Protein AF-A0A2G5BB42-F1 (afdb_monomer_lite)

Structure (mmCIF, N/CA/C/O backbone):
data_AF-A0A2G5BB42-F1
#
_entry.id   AF-A0A2G5BB42-F1
#
loop_
_atom_site.group_PDB
_atom_site.id
_atom_site.type_symbol
_atom_site.label_atom_id
_atom_site.label_alt_id
_atom_site.label_comp_id
_atom_site.label_asym_id
_atom_site.label_entity_id
_atom_site.label_seq_id
_atom_site.pdbx_PDB_ins_code
_atom_site.Cartn_x
_atom_site.Cartn_y
_atom_site.Cartn_z
_atom_site.occupancy
_atom_site.B_iso_or_equiv
_atom_site.auth_seq_id
_atom_site.auth_comp_id
_atom_site.auth_asym_id
_atom_site.auth_atom_id
_atom_site.pdbx_PDB_model_num
ATOM 1 N N . MET A 1 1 ? 20.966 15.373 -21.014 1.00 67.00 1 MET A N 1
ATOM 2 C CA . MET A 1 1 ? 22.395 15.008 -21.147 1.00 67.00 1 MET A CA 1
ATOM 3 C C . MET A 1 1 ? 22.815 15.327 -22.574 1.00 67.00 1 MET A C 1
ATOM 5 O O . MET A 1 1 ? 22.043 15.028 -23.471 1.00 67.00 1 MET A O 1
ATOM 9 N N . ASP A 1 2 ? 23.948 15.992 -22.792 1.00 88.94 2 ASP A N 1
ATOM 10 C CA . ASP A 1 2 ? 24.386 16.380 -24.143 1.00 88.94 2 ASP A CA 1
ATOM 11 C C . ASP A 1 2 ? 24.962 15.158 -24.894 1.00 88.94 2 ASP A C 1
ATOM 13 O O . ASP A 1 2 ? 25.999 14.634 -24.462 1.00 88.94 2 ASP A O 1
ATOM 17 N N . PRO A 1 3 ? 24.333 14.703 -26.000 1.00 91.38 3 PRO A N 1
ATOM 18 C CA . PRO A 1 3 ? 24.770 13.517 -26.738 1.00 91.38 3 PRO A CA 1
ATOM 19 C C . PRO A 1 3 ? 26.175 13.644 -27.335 1.00 91.38 3 PRO A C 1
ATOM 21 O O . PRO A 1 3 ? 26.823 12.644 -27.635 1.00 91.38 3 PRO A O 1
ATOM 24 N N . THR A 1 4 ? 26.679 14.866 -27.507 1.00 91.19 4 THR A N 1
ATOM 25 C CA . THR A 1 4 ? 27.996 15.117 -28.107 1.00 91.19 4 THR A CA 1
ATOM 26 C C . THR A 1 4 ? 29.150 14.910 -27.123 1.00 91.19 4 THR A C 1
ATOM 28 O O . THR A 1 4 ? 30.317 14.850 -27.519 1.00 91.19 4 THR A O 1
ATOM 31 N N . LYS A 1 5 ? 28.866 14.786 -25.819 1.00 95.50 5 LYS A N 1
ATOM 32 C CA . LYS A 1 5 ? 29.902 14.661 -24.787 1.00 95.50 5 LYS A CA 1
ATOM 33 C C . LYS A 1 5 ? 30.450 13.238 -24.702 1.00 95.50 5 LYS A C 1
ATOM 35 O O . LYS A 1 5 ? 29.709 12.258 -24.733 1.00 95.50 5 LYS A O 1
ATOM 40 N N . LYS A 1 6 ? 31.763 13.129 -24.456 1.00 94.25 6 LYS A N 1
ATOM 41 C CA . LYS A 1 6 ? 32.478 11.845 -24.289 1.00 94.25 6 LYS A CA 1
ATOM 42 C C . LYS A 1 6 ? 31.845 10.921 -23.244 1.00 94.25 6 LYS A C 1
ATOM 44 O O . LYS A 1 6 ? 31.869 9.711 -23.421 1.00 94.25 6 LYS A O 1
ATOM 49 N N . TYR A 1 7 ? 31.294 11.477 -22.164 1.00 93.00 7 TYR A N 1
ATOM 50 C CA . TYR A 1 7 ? 30.630 10.689 -21.123 1.00 93.00 7 TYR A CA 1
ATOM 51 C C . TYR A 1 7 ? 29.376 9.971 -21.646 1.00 93.00 7 TYR A C 1
ATOM 53 O O . TYR A 1 7 ? 29.243 8.772 -21.430 1.00 93.00 7 TYR A O 1
ATOM 61 N N . PHE A 1 8 ? 28.518 10.665 -22.405 1.00 95.31 8 PHE A N 1
ATOM 62 C CA . PHE A 1 8 ? 27.349 10.050 -23.043 1.00 95.31 8 PHE A CA 1
ATOM 63 C C . PHE A 1 8 ? 27.771 8.949 -24.020 1.00 95.31 8 PHE A C 1
ATOM 65 O O . PHE A 1 8 ? 27.274 7.830 -23.946 1.00 95.31 8 PHE A O 1
ATOM 72 N N . GLN A 1 9 ? 28.753 9.243 -24.880 1.00 92.94 9 GLN A N 1
ATOM 73 C CA . GLN A 1 9 ? 29.279 8.274 -25.847 1.00 92.94 9 GLN A CA 1
ATOM 74 C C . GLN A 1 9 ? 29.847 7.024 -25.162 1.00 92.94 9 GLN A C 1
ATOM 76 O O . GLN A 1 9 ? 29.650 5.910 -25.640 1.00 92.94 9 GLN A O 1
ATOM 81 N N . ARG A 1 10 ? 30.495 7.193 -24.001 1.00 92.50 10 ARG A N 1
ATOM 82 C CA . ARG A 1 10 ? 30.983 6.076 -23.188 1.00 92.50 10 ARG A CA 1
ATOM 83 C C . ARG A 1 10 ? 29.843 5.223 -22.632 1.00 92.50 10 ARG A C 1
ATOM 85 O O . ARG A 1 10 ? 29.982 4.010 -22.657 1.00 92.50 10 ARG A O 1
ATOM 92 N N . ILE A 1 11 ? 28.759 5.818 -22.127 1.00 93.12 11 ILE A N 1
ATOM 93 C CA . ILE A 1 11 ? 27.593 5.055 -21.642 1.00 93.12 11 ILE A CA 1
ATOM 94 C C . ILE A 1 11 ? 26.943 4.292 -22.794 1.00 93.12 11 ILE A C 1
ATOM 96 O O . ILE A 1 11 ? 26.717 3.094 -22.669 1.00 93.12 11 ILE A O 1
ATOM 100 N N . LYS A 1 12 ? 26.705 4.964 -23.926 1.00 92.12 12 LYS A N 1
ATOM 101 C CA . LYS A 1 12 ? 26.097 4.348 -25.108 1.00 92.12 12 LYS A CA 1
ATOM 102 C C . LYS A 1 12 ? 26.890 3.124 -25.581 1.00 92.12 12 LYS A C 1
ATOM 104 O O . LYS A 1 12 ? 26.316 2.054 -25.689 1.00 92.12 12 LYS A O 1
ATOM 109 N N . SER A 1 13 ? 28.210 3.254 -25.755 1.00 92.12 13 SER A N 1
ATOM 110 C CA . SER A 1 13 ? 29.071 2.121 -26.146 1.00 92.12 13 SER A CA 1
ATOM 111 C C . SER A 1 13 ? 29.025 0.967 -25.137 1.00 92.12 13 SER A C 1
ATOM 113 O O . SER A 1 13 ? 29.154 -0.182 -25.529 1.00 92.12 13 SER A O 1
ATOM 115 N N . ARG A 1 14 ? 28.775 1.210 -23.841 1.00 93.19 14 ARG A N 1
ATOM 116 C CA . ARG A 1 14 ? 28.578 0.099 -22.894 1.00 93.19 14 ARG A CA 1
ATOM 117 C C . ARG A 1 14 ? 27.273 -0.655 -23.120 1.00 93.19 14 ARG A C 1
ATOM 119 O O . ARG A 1 14 ? 27.303 -1.871 -23.009 1.00 93.19 14 ARG A O 1
ATOM 126 N N . PHE A 1 15 ? 26.180 0.029 -23.440 1.00 91.62 15 PHE A N 1
ATOM 127 C CA . PHE A 1 15 ? 24.928 -0.642 -23.808 1.00 91.62 15 PHE A CA 1
ATOM 128 C C . PHE A 1 15 ? 25.008 -1.334 -25.173 1.00 91.62 15 PHE A C 1
ATOM 130 O O . PHE A 1 15 ? 24.376 -2.362 -25.355 1.00 91.62 15 PHE A O 1
ATOM 137 N N . ASP A 1 16 ? 25.808 -0.811 -26.105 1.00 90.81 16 ASP A N 1
ATOM 138 C CA . ASP A 1 16 ? 25.966 -1.425 -27.429 1.00 90.81 16 ASP A CA 1
ATOM 139 C C . ASP A 1 16 ? 26.920 -2.639 -27.417 1.00 90.81 16 ASP A C 1
ATOM 141 O O . ASP A 1 16 ? 26.680 -3.606 -28.133 1.00 90.81 16 ASP A O 1
ATOM 145 N N . ASP A 1 17 ? 28.011 -2.578 -26.639 1.00 92.62 17 ASP A N 1
ATOM 146 C CA . ASP A 1 17 ? 29.140 -3.518 -26.763 1.00 92.62 17 ASP A CA 1
ATOM 147 C C . ASP A 1 17 ? 29.327 -4.456 -25.553 1.00 92.62 17 ASP A C 1
ATOM 149 O O . ASP A 1 17 ? 30.158 -5.363 -25.610 1.00 92.62 17 ASP A O 1
ATOM 153 N N . VAL A 1 18 ? 28.678 -4.183 -24.412 1.00 91.31 18 VAL A N 1
ATOM 154 C CA . VAL A 1 18 ? 28.927 -4.908 -23.144 1.00 91.31 18 VAL A CA 1
ATOM 155 C C . VAL A 1 18 ? 27.651 -5.382 -22.458 1.00 91.31 18 VAL A C 1
ATOM 15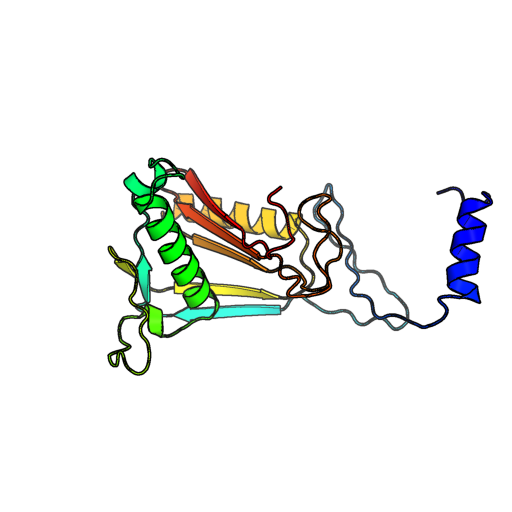7 O O . VAL A 1 18 ? 27.638 -6.476 -21.909 1.00 91.31 18 VAL A O 1
ATOM 160 N N . LEU A 1 19 ? 26.619 -4.542 -22.419 1.00 88.31 19 LEU A N 1
ATOM 161 C CA . LEU A 1 19 ? 25.306 -4.843 -21.847 1.00 88.31 19 LEU A CA 1
ATOM 162 C C . LEU A 1 19 ? 24.300 -5.025 -22.989 1.00 88.31 19 LEU A C 1
ATOM 164 O O . LEU A 1 19 ? 23.305 -4.309 -23.060 1.00 88.31 19 LEU A O 1
ATOM 168 N N . ASP A 1 20 ? 24.629 -5.918 -23.919 1.00 88.00 20 ASP A N 1
ATOM 169 C CA . ASP A 1 20 ? 23.892 -6.161 -25.162 1.00 88.00 20 ASP A CA 1
ATOM 170 C C . ASP A 1 20 ? 22.771 -7.205 -25.011 1.00 88.00 20 ASP A C 1
ATOM 172 O O . ASP A 1 20 ? 21.983 -7.420 -25.936 1.00 88.00 20 ASP A O 1
ATOM 176 N N . GLU A 1 21 ? 22.656 -7.828 -23.836 1.00 92.06 21 GLU A N 1
ATOM 177 C CA . GLU A 1 21 ? 21.547 -8.721 -23.512 1.00 92.06 21 GLU A CA 1
ATOM 178 C C . GLU A 1 21 ? 20.246 -7.933 -23.258 1.00 92.06 21 GLU A C 1
ATOM 180 O O . GLU A 1 21 ? 20.245 -6.947 -22.511 1.00 92.06 21 GLU A O 1
ATOM 185 N N . PRO A 1 22 ? 19.113 -8.348 -23.859 1.00 87.31 22 PRO A N 1
ATOM 186 C CA . PRO A 1 22 ? 17.834 -7.689 -23.641 1.00 87.31 22 PRO A CA 1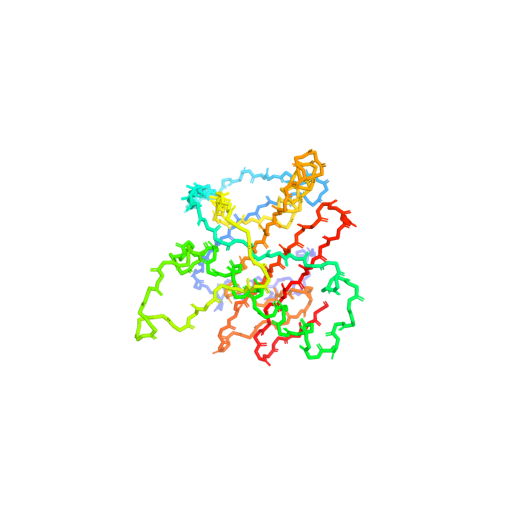
ATOM 187 C C . PRO A 1 22 ? 17.334 -7.929 -22.214 1.00 87.31 22 PRO A C 1
ATOM 189 O O . PRO A 1 22 ? 17.415 -9.037 -21.687 1.00 87.31 22 PRO A O 1
ATOM 192 N N . VAL A 1 23 ? 16.749 -6.888 -21.625 1.00 87.50 23 VAL A N 1
ATOM 193 C CA . VAL A 1 23 ? 16.113 -6.929 -20.305 1.00 87.50 23 VAL A CA 1
ATOM 194 C C . VAL A 1 23 ? 14.644 -6.549 -20.461 1.00 87.50 23 VAL A C 1
ATOM 196 O O . VAL A 1 23 ? 14.305 -5.676 -21.265 1.00 87.50 23 VAL A O 1
ATOM 199 N N . GLU A 1 24 ? 13.769 -7.222 -19.720 1.00 88.94 24 GLU A N 1
ATOM 200 C CA . GLU A 1 24 ? 12.346 -6.889 -19.672 1.00 88.94 24 GLU A CA 1
ATOM 201 C C . GLU A 1 24 ? 12.120 -5.677 -18.762 1.00 88.94 24 GLU A C 1
ATOM 203 O O . GLU A 1 24 ? 12.708 -5.571 -17.688 1.00 88.94 24 GLU A O 1
ATOM 208 N N . PHE A 1 25 ? 11.272 -4.749 -19.205 1.00 87.88 25 PHE A N 1
ATOM 209 C CA . PHE A 1 25 ? 10.942 -3.543 -18.453 1.00 87.88 25 PHE A CA 1
ATOM 210 C C . PHE A 1 25 ? 9.436 -3.348 -18.394 1.00 87.88 25 PHE A C 1
ATOM 212 O O . PHE A 1 25 ? 8.767 -3.336 -19.430 1.00 87.88 25 PHE A O 1
ATOM 219 N N . ASP A 1 26 ? 8.946 -3.056 -17.194 1.00 88.75 26 ASP A N 1
ATOM 220 C CA . ASP A 1 26 ? 7.671 -2.379 -17.016 1.00 88.75 26 ASP A CA 1
ATOM 221 C C . ASP A 1 26 ? 7.882 -0.876 -17.185 1.00 88.75 26 ASP A C 1
ATOM 223 O O . ASP A 1 26 ? 8.743 -0.267 -16.545 1.00 88.75 26 ASP A O 1
ATOM 227 N N . ILE A 1 27 ? 7.108 -0.260 -18.079 1.00 89.31 27 ILE A N 1
ATOM 228 C CA . ILE A 1 27 ? 7.261 1.156 -18.412 1.00 89.31 27 ILE A CA 1
ATOM 229 C C . ILE A 1 27 ? 5.922 1.858 -18.233 1.00 89.31 27 ILE A C 1
ATOM 231 O O . ILE A 1 27 ? 4.922 1.510 -18.857 1.00 89.31 27 ILE A O 1
ATOM 235 N N . GLY A 1 28 ? 5.934 2.896 -17.406 1.00 88.75 28 GLY A N 1
ATOM 236 C CA . GLY A 1 28 ? 4.836 3.837 -17.245 1.00 88.75 28 GLY A CA 1
ATOM 237 C C . GLY A 1 28 ? 5.332 5.257 -17.469 1.00 88.75 28 GLY A C 1
ATOM 238 O O . GLY A 1 28 ? 6.488 5.579 -17.194 1.00 88.75 28 GLY A O 1
ATOM 239 N N . TYR A 1 29 ? 4.449 6.117 -17.960 1.00 87.38 29 TYR A N 1
ATOM 240 C CA . TYR A 1 29 ? 4.677 7.554 -17.977 1.00 87.38 29 TYR A CA 1
ATOM 241 C C . TYR A 1 29 ? 3.582 8.234 -17.178 1.00 87.38 29 TYR A C 1
ATOM 243 O O . TYR A 1 29 ? 2.400 7.959 -17.389 1.00 87.38 29 TYR A O 1
ATOM 251 N N . TYR A 1 30 ? 4.003 9.159 -16.325 1.00 85.62 30 TYR A N 1
ATOM 252 C CA . TYR A 1 30 ? 3.129 10.000 -15.534 1.00 85.62 30 TYR A CA 1
ATOM 253 C C . TYR A 1 30 ? 3.669 11.422 -15.568 1.00 85.62 30 TYR A C 1
ATOM 255 O O . TYR A 1 30 ? 4.835 11.673 -15.249 1.00 85.62 30 TYR A O 1
ATOM 263 N N . ASP A 1 31 ? 2.830 12.361 -15.983 1.00 84.31 31 ASP A N 1
ATOM 264 C CA . ASP A 1 31 ? 3.158 13.771 -15.891 1.00 84.31 31 ASP A CA 1
ATOM 265 C C . ASP A 1 31 ? 3.028 14.217 -14.430 1.00 84.31 31 ASP A C 1
ATOM 267 O O . ASP A 1 31 ? 1.941 14.221 -13.856 1.00 84.31 31 ASP A O 1
ATOM 271 N N . LYS A 1 32 ? 4.148 14.619 -13.829 1.00 77.25 32 LYS A N 1
ATOM 272 C CA . LYS A 1 32 ? 4.222 15.025 -12.417 1.00 77.25 32 LYS A CA 1
ATOM 273 C C . LYS A 1 32 ? 3.274 16.178 -12.048 1.00 77.25 32 LYS A C 1
ATOM 275 O O . LYS A 1 32 ? 2.896 16.307 -10.890 1.00 77.25 32 LYS A O 1
ATOM 280 N N . ASN A 1 33 ? 2.945 17.061 -12.991 1.00 77.62 33 ASN A N 1
ATOM 281 C CA . ASN A 1 33 ? 2.165 18.265 -12.695 1.00 77.62 33 ASN A CA 1
ATOM 282 C C . ASN A 1 33 ? 0.659 18.023 -12.820 1.00 77.62 33 ASN A C 1
ATOM 284 O O . ASN A 1 33 ? -0.126 18.665 -12.131 1.00 77.62 33 ASN A O 1
ATOM 288 N N . THR A 1 34 ? 0.262 17.139 -13.731 1.00 77.62 34 THR A N 1
ATOM 289 C CA . THR A 1 34 ? -1.140 16.873 -14.078 1.00 77.62 34 THR A CA 1
ATOM 290 C C . THR A 1 34 ? -1.624 15.506 -13.607 1.00 77.62 34 THR A C 1
ATOM 292 O O . THR A 1 34 ? -2.818 15.238 -13.689 1.00 77.62 34 THR A O 1
ATOM 295 N N . GLY A 1 35 ? -0.721 14.619 -13.178 1.00 71.75 35 GLY A N 1
ATOM 296 C CA . GLY A 1 35 ? -1.016 13.222 -12.847 1.00 71.75 35 GLY A CA 1
ATOM 297 C C . GLY A 1 35 ? -1.423 12.370 -14.055 1.00 71.75 35 GLY A C 1
ATOM 298 O O . GLY A 1 35 ? -1.758 11.199 -13.897 1.00 71.75 35 GLY A O 1
ATOM 299 N N . SER A 1 36 ? -1.413 12.937 -15.266 1.00 79.38 36 SER A N 1
ATOM 300 C CA . SER A 1 36 ? -1.900 12.261 -16.468 1.00 79.38 36 SER A CA 1
ATOM 301 C C . SER A 1 36 ? -0.901 11.225 -16.966 1.00 79.38 36 SER A C 1
ATOM 303 O O . SER A 1 36 ? 0.305 11.479 -17.012 1.00 79.38 36 SER A O 1
ATOM 305 N N . SER A 1 37 ? -1.409 10.073 -17.396 1.00 81.94 37 SER A N 1
ATOM 306 C CA . SER A 1 37 ? -0.613 9.070 -18.095 1.00 81.94 37 SER A CA 1
ATOM 307 C C . SER A 1 37 ? -0.659 9.277 -19.608 1.00 81.94 37 SER A C 1
ATOM 309 O O . SER A 1 37 ? -1.600 9.851 -20.161 1.00 81.94 37 SER A O 1
ATOM 311 N N . LEU A 1 38 ? 0.385 8.812 -20.291 1.00 82.88 38 LEU A N 1
ATOM 312 C CA . LEU A 1 38 ? 0.470 8.809 -21.748 1.00 82.88 38 LEU A CA 1
ATOM 313 C C . LEU A 1 38 ? 0.530 7.360 -22.212 1.00 82.88 38 LEU A C 1
ATOM 315 O O . LEU A 1 38 ? 1.376 6.597 -21.750 1.00 82.88 38 LEU A O 1
ATOM 319 N N . VAL A 1 39 ? -0.323 7.000 -23.166 1.00 80.19 39 VAL A N 1
ATOM 320 C CA . VAL A 1 39 ? -0.156 5.753 -23.911 1.00 80.19 39 VAL A CA 1
ATOM 321 C C . VAL A 1 39 ? 0.818 6.030 -25.048 1.00 80.19 39 VAL A C 1
ATOM 323 O O . VAL A 1 39 ? 0.543 6.857 -25.918 1.00 80.19 39 VAL A O 1
ATOM 326 N N . PHE A 1 40 ? 1.960 5.357 -25.032 1.00 82.38 40 PHE A N 1
ATOM 327 C CA . PHE A 1 40 ? 2.951 5.410 -26.100 1.00 82.38 40 PHE A CA 1
ATOM 328 C C . PHE A 1 40 ? 3.168 4.005 -26.659 1.00 82.38 40 PHE A C 1
ATOM 330 O O . PHE A 1 40 ? 3.169 3.021 -25.922 1.00 82.38 40 PHE A O 1
ATOM 337 N N . ASP A 1 41 ? 3.309 3.927 -27.980 1.00 83.62 41 ASP A N 1
ATOM 338 C CA . ASP A 1 41 ? 3.522 2.671 -28.689 1.00 83.62 41 ASP A CA 1
ATOM 339 C C . ASP A 1 41 ? 5.023 2.387 -28.774 1.00 83.62 41 ASP A C 1
ATOM 341 O O . ASP A 1 41 ? 5.778 3.134 -29.404 1.00 83.62 41 ASP A O 1
ATOM 345 N N . ILE A 1 42 ? 5.459 1.327 -28.098 1.00 87.06 42 ILE A N 1
ATOM 346 C CA . ILE A 1 42 ? 6.808 0.783 -28.237 1.00 87.06 42 ILE A CA 1
ATOM 347 C C . ILE A 1 42 ? 6.682 -0.499 -29.057 1.00 87.06 42 ILE A C 1
ATOM 349 O O . ILE A 1 42 ? 6.001 -1.428 -28.617 1.00 87.06 42 ILE A O 1
ATOM 353 N N . PRO A 1 43 ? 7.363 -0.601 -30.214 1.00 88.38 43 PRO A N 1
ATOM 354 C CA . PRO A 1 43 ? 7.346 -1.816 -31.014 1.00 88.38 43 PRO A CA 1
ATOM 355 C C . PRO A 1 43 ? 7.714 -3.051 -30.184 1.00 88.38 43 PRO A C 1
ATOM 357 O O . PRO A 1 43 ? 8.797 -3.124 -29.609 1.00 88.38 43 PRO A O 1
ATOM 360 N N . GLY A 1 44 ? 6.807 -4.027 -30.135 1.00 86.31 44 GLY A N 1
ATOM 361 C CA . GLY A 1 44 ? 6.994 -5.272 -29.384 1.00 86.31 44 GLY A CA 1
ATOM 362 C C . GLY A 1 44 ? 6.596 -5.212 -27.906 1.00 86.31 44 GLY A C 1
ATOM 363 O O . GLY A 1 44 ? 6.554 -6.263 -27.267 1.00 86.31 44 GLY A O 1
ATOM 364 N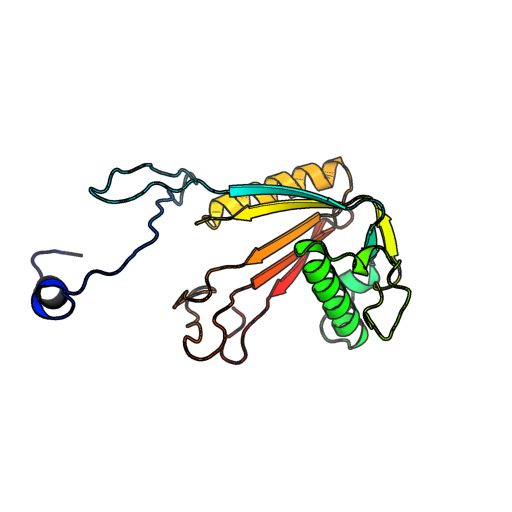 N . ALA A 1 45 ? 6.247 -4.040 -27.368 1.00 88.88 45 ALA A N 1
ATOM 365 C CA . ALA A 1 45 ? 5.718 -3.927 -26.015 1.00 88.88 45 ALA A CA 1
ATOM 366 C C . ALA A 1 45 ? 4.261 -4.404 -25.936 1.00 88.88 45 ALA A C 1
ATOM 368 O O . ALA A 1 45 ? 3.498 -4.345 -26.903 1.00 88.88 45 ALA A O 1
ATOM 369 N N . ARG A 1 46 ? 3.865 -4.872 -24.751 1.00 89.00 46 ARG A N 1
ATOM 370 C CA . ARG A 1 46 ? 2.481 -5.238 -24.437 1.00 89.00 46 ARG A CA 1
ATOM 371 C C . ARG A 1 46 ? 1.902 -4.198 -23.495 1.00 89.00 46 ARG A C 1
ATOM 373 O O . ARG A 1 46 ? 2.500 -3.889 -22.473 1.00 89.00 46 ARG A O 1
ATOM 380 N N . THR A 1 47 ? 0.723 -3.679 -23.818 1.00 87.69 47 THR A N 1
ATOM 381 C CA . THR A 1 47 ? -0.006 -2.801 -22.900 1.00 87.69 47 THR A CA 1
ATOM 382 C C . THR A 1 47 ? -0.716 -3.641 -21.847 1.00 87.69 47 THR A C 1
ATOM 384 O O . THR A 1 47 ? -1.523 -4.508 -22.187 1.00 87.69 47 THR A O 1
ATOM 387 N N . GLN A 1 48 ? -0.457 -3.347 -20.576 1.00 86.38 48 GLN A N 1
ATOM 388 C CA . GLN A 1 48 ? -1.154 -3.946 -19.446 1.00 86.38 48 GLN A CA 1
ATOM 389 C C . GLN A 1 48 ? -1.977 -2.878 -18.728 1.00 86.38 48 GLN A C 1
ATOM 391 O O . GLN A 1 48 ? -1.473 -1.809 -18.394 1.00 86.38 48 GLN A O 1
ATOM 396 N N . GLN A 1 49 ? -3.262 -3.159 -18.521 1.00 85.25 49 GLN A N 1
ATOM 397 C CA . GLN A 1 49 ? -4.130 -2.306 -17.713 1.00 85.25 49 GLN A CA 1
ATOM 398 C C . GLN A 1 49 ? -4.031 -2.701 -16.242 1.00 85.25 49 GLN A C 1
ATOM 400 O O . GLN A 1 49 ? -3.790 -3.866 -15.917 1.00 85.25 49 GLN A O 1
ATOM 405 N N . THR A 1 50 ? -4.247 -1.729 -15.359 1.00 89.12 50 THR A N 1
ATOM 406 C CA . THR A 1 50 ? -4.358 -1.980 -13.925 1.00 89.12 50 THR A CA 1
ATOM 407 C C . THR A 1 50 ? -5.556 -2.887 -13.653 1.00 89.12 50 THR A C 1
ATOM 409 O O . THR A 1 50 ? -6.656 -2.681 -14.168 1.00 89.12 50 THR A O 1
ATOM 412 N N . ALA A 1 51 ? -5.339 -3.928 -12.857 1.00 93.25 51 ALA A N 1
ATOM 413 C CA . ALA A 1 51 ? -6.387 -4.856 -12.469 1.00 93.25 51 ALA A CA 1
ATOM 414 C C . ALA A 1 51 ? -7.068 -4.356 -11.192 1.00 93.25 51 ALA A C 1
ATOM 416 O O . ALA A 1 51 ? -6.399 -4.083 -10.198 1.00 93.25 51 ALA A O 1
ATOM 417 N N . LEU A 1 52 ? -8.397 -4.276 -11.216 1.00 95.06 52 LEU A N 1
ATOM 418 C CA . LEU A 1 52 ? -9.227 -3.912 -10.071 1.00 95.06 52 LEU A CA 1
ATOM 419 C C . LEU A 1 52 ? -9.980 -5.147 -9.574 1.00 95.06 52 LEU A C 1
ATOM 421 O O . LEU A 1 52 ? -10.689 -5.797 -10.343 1.00 95.06 52 LEU A O 1
ATOM 425 N N . ALA A 1 53 ? -9.871 -5.440 -8.283 1.00 95.31 53 ALA A N 1
ATOM 426 C CA . ALA A 1 53 ? -10.652 -6.473 -7.619 1.00 95.31 53 ALA A CA 1
ATOM 427 C C . ALA A 1 53 ? -11.344 -5.891 -6.386 1.00 95.31 53 ALA A C 1
ATOM 429 O O . ALA A 1 53 ? -10.733 -5.157 -5.617 1.00 95.31 53 ALA A O 1
ATOM 430 N N . VAL A 1 54 ? -12.614 -6.245 -6.187 1.00 95.38 54 VAL A N 1
ATOM 431 C CA . VAL A 1 54 ? -13.384 -5.855 -5.001 1.00 95.38 54 VAL A CA 1
ATOM 432 C C . VAL A 1 54 ? -13.855 -7.113 -4.288 1.00 95.38 54 VAL A C 1
ATOM 434 O O . VAL A 1 54 ? -14.435 -8.010 -4.904 1.00 95.38 54 VAL A O 1
ATOM 437 N N . ARG A 1 55 ? -13.615 -7.183 -2.980 1.00 94.81 55 ARG A N 1
ATOM 438 C CA . ARG A 1 5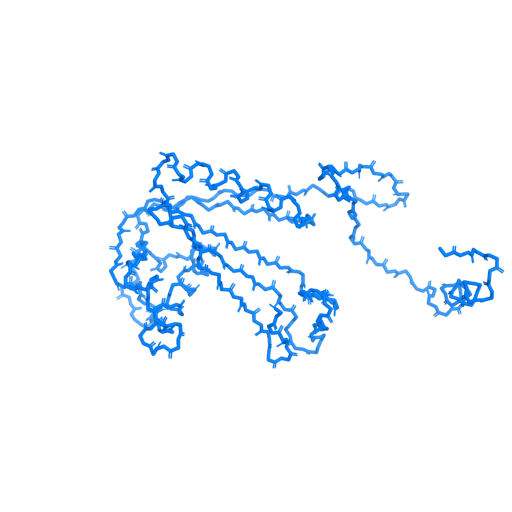5 ? -14.028 -8.283 -2.106 1.00 94.81 55 ARG A CA 1
ATOM 439 C C . ARG A 1 55 ? -14.844 -7.734 -0.946 1.00 94.81 55 ARG A C 1
ATOM 441 O O . ARG A 1 55 ? -14.465 -6.742 -0.339 1.00 94.81 55 ARG A O 1
ATOM 448 N N . LYS A 1 56 ? -15.936 -8.414 -0.603 1.00 94.75 56 LYS A N 1
ATOM 449 C CA . LYS A 1 56 ? -16.743 -8.100 0.581 1.00 94.75 56 LYS A CA 1
ATOM 450 C C . LYS A 1 56 ? -16.552 -9.170 1.641 1.00 94.75 56 LYS A C 1
ATOM 452 O O . LYS A 1 56 ? -16.601 -10.355 1.316 1.00 94.75 56 LYS A O 1
ATOM 457 N N . ILE A 1 57 ? -16.351 -8.753 2.885 1.00 93.56 57 ILE A N 1
ATOM 458 C CA . ILE A 1 57 ? -16.255 -9.638 4.047 1.00 93.56 57 ILE A CA 1
ATOM 459 C C . ILE A 1 57 ? -17.317 -9.189 5.050 1.00 93.56 57 ILE A C 1
ATOM 461 O O . ILE A 1 57 ? -17.110 -8.190 5.742 1.00 93.56 57 ILE A O 1
ATOM 465 N N . PRO A 1 58 ? -18.474 -9.868 5.095 1.00 93.00 58 PRO A N 1
ATOM 466 C CA . PRO A 1 58 ? -19.532 -9.506 6.022 1.00 93.00 58 PRO A CA 1
ATOM 467 C C . PRO A 1 58 ? -19.172 -9.910 7.454 1.00 93.00 58 PRO A C 1
ATOM 469 O O . PRO A 1 58 ? -18.570 -10.963 7.673 1.00 93.00 58 PRO A O 1
ATOM 472 N N . GLY A 1 59 ? -19.583 -9.092 8.424 1.00 92.75 59 GLY A N 1
ATOM 473 C CA . GLY A 1 59 ? -19.449 -9.403 9.851 1.00 92.75 59 GLY A CA 1
ATOM 474 C C . GLY A 1 59 ? -18.010 -9.546 10.361 1.00 92.75 59 GLY A C 1
ATOM 475 O O . GLY A 1 59 ? -17.778 -10.297 11.306 1.00 92.75 59 GLY A O 1
ATOM 476 N N . ALA A 1 60 ? -17.046 -8.856 9.754 1.00 94.12 60 ALA A N 1
ATOM 477 C CA . ALA A 1 60 ? -15.692 -8.788 10.289 1.00 94.12 60 ALA A CA 1
ATOM 478 C C . ALA A 1 60 ? -15.671 -7.982 11.597 1.00 94.12 60 ALA A C 1
ATOM 480 O O . ALA A 1 60 ? -16.381 -6.989 11.744 1.00 94.12 60 ALA A O 1
ATOM 481 N N . LEU A 1 61 ? -14.828 -8.382 12.541 1.00 94.56 61 LEU A N 1
ATOM 482 C CA . LEU A 1 61 ? -14.543 -7.622 13.749 1.00 94.56 61 LEU A CA 1
ATOM 483 C C . LEU A 1 61 ? -13.447 -6.602 13.431 1.00 94.56 61 LEU A C 1
ATOM 485 O O . LEU A 1 61 ? -12.314 -6.971 13.119 1.00 94.56 61 LEU A O 1
ATOM 489 N N . VAL A 1 62 ? -13.801 -5.318 13.475 1.00 93.00 62 VAL A N 1
ATOM 490 C CA . VAL A 1 62 ? -12.904 -4.196 13.171 1.00 93.00 62 VAL A CA 1
ATOM 491 C C . VAL A 1 62 ? -12.391 -3.583 14.476 1.00 93.00 62 VAL A C 1
ATOM 493 O O . VAL A 1 62 ? -13.212 -3.105 15.265 1.00 93.00 62 VAL A O 1
ATOM 496 N N . PRO A 1 63 ? -11.067 -3.555 14.721 1.00 92.44 63 PRO A N 1
ATOM 497 C CA . PRO A 1 63 ? -10.488 -2.928 15.899 1.00 92.44 63 PRO A CA 1
ATOM 498 C C . PRO A 1 63 ? -10.866 -1.452 16.008 1.00 92.44 63 PRO A C 1
ATOM 500 O O . PRO A 1 63 ? -10.777 -0.674 15.053 1.00 92.44 63 PRO A O 1
ATOM 503 N N . CYS A 1 64 ? -11.267 -1.048 17.206 1.00 88.25 64 CYS A N 1
ATOM 504 C CA . CYS A 1 64 ? -11.535 0.341 17.525 1.00 88.25 64 CYS A CA 1
ATOM 505 C C . CYS A 1 64 ? -10.221 1.082 17.720 1.00 88.25 64 CYS A C 1
ATOM 507 O O . CYS A 1 64 ? -9.484 0.833 18.674 1.00 88.25 64 CYS A O 1
ATOM 509 N N . ILE A 1 65 ? -9.973 2.087 16.889 1.00 85.00 65 ILE A N 1
ATOM 510 C CA . ILE A 1 65 ? -8.820 2.954 17.092 1.00 85.00 65 ILE A CA 1
ATOM 511 C C . ILE A 1 65 ? -9.171 3.989 18.165 1.00 85.00 65 ILE A C 1
ATOM 513 O O . ILE A 1 65 ? -9.908 4.945 17.922 1.00 85.00 65 ILE A O 1
ATOM 517 N N . SER A 1 66 ? -8.692 3.759 19.389 1.00 77.06 66 SER A N 1
ATOM 518 C CA . SER A 1 66 ? -9.063 4.575 20.546 1.00 77.06 66 SER A CA 1
ATOM 519 C C . SER A 1 66 ? -8.429 5.971 20.508 1.00 77.06 66 SER A C 1
ATOM 521 O O . SER A 1 66 ? -7.307 6.162 20.038 1.00 77.06 66 SER A O 1
ATOM 523 N N . GLU A 1 67 ? -9.091 6.976 21.095 1.00 77.00 67 GLU A N 1
ATOM 524 C CA . GLU A 1 67 ? -8.458 8.296 21.241 1.00 77.00 67 GLU A CA 1
ATOM 525 C C . GLU A 1 67 ? -7.170 8.242 22.069 1.00 77.00 67 GLU A C 1
ATOM 527 O O . GLU A 1 67 ? -6.271 9.059 21.866 1.00 77.00 67 GLU A O 1
ATOM 532 N N . LYS A 1 68 ? -7.094 7.300 23.019 1.00 78.19 68 LYS A N 1
ATOM 533 C CA . LYS A 1 68 ? -5.904 7.085 23.843 1.00 78.19 68 LYS A CA 1
ATOM 534 C C . LYS A 1 68 ? -4.734 6.662 22.969 1.00 78.19 68 LYS A C 1
ATOM 536 O O . LYS A 1 68 ? -3.681 7.270 23.081 1.00 78.19 68 LYS A O 1
ATOM 541 N N . PHE A 1 69 ? -4.943 5.717 22.056 1.00 83.19 69 PHE A N 1
ATOM 542 C CA . PHE A 1 69 ? -3.933 5.296 21.089 1.00 83.19 69 PHE A CA 1
ATOM 543 C C . PHE A 1 69 ? -3.421 6.471 20.239 1.00 83.19 69 PHE A C 1
ATOM 545 O O . PHE A 1 69 ? -2.220 6.641 20.058 1.00 83.19 69 PHE A O 1
ATOM 552 N N . LEU A 1 70 ? -4.314 7.360 19.795 1.00 82.19 70 LEU A N 1
ATOM 553 C CA . LEU A 1 70 ? -3.944 8.513 18.959 1.00 82.19 70 LEU A CA 1
ATOM 554 C C . LEU A 1 70 ? -3.227 9.643 19.704 1.00 82.19 70 LEU A C 1
ATOM 556 O O . LEU A 1 70 ? -2.529 10.456 19.086 1.00 82.19 70 LEU A O 1
ATOM 560 N N . LYS A 1 71 ? -3.445 9.740 21.017 1.00 81.56 71 LYS A N 1
ATOM 561 C CA . LYS A 1 71 ? -2.858 10.765 21.893 1.00 81.56 71 LYS A CA 1
ATOM 562 C C . LYS A 1 71 ? -1.658 10.245 22.688 1.00 81.56 71 LYS A C 1
ATOM 564 O O . LYS A 1 71 ? -0.947 11.052 23.283 1.00 81.56 71 LYS A O 1
ATOM 569 N N . ALA A 1 72 ? -1.448 8.933 22.726 1.00 80.44 72 ALA A N 1
ATOM 570 C CA . ALA A 1 72 ? -0.372 8.305 23.472 1.00 80.44 72 ALA A CA 1
ATOM 571 C C . ALA A 1 72 ? 1.003 8.629 22.877 1.00 80.44 72 ALA A C 1
ATOM 573 O O . ALA A 1 72 ? 1.155 8.979 21.703 1.00 80.44 72 ALA A O 1
ATOM 574 N N . ASN A 1 73 ? 2.022 8.524 23.727 1.00 78.12 73 ASN A N 1
ATOM 575 C CA . ASN A 1 73 ? 3.401 8.641 23.292 1.00 78.12 73 ASN A CA 1
ATOM 576 C C . ASN A 1 73 ? 3.758 7.397 22.470 1.00 78.12 73 ASN A C 1
ATOM 578 O O . ASN A 1 73 ? 3.675 6.286 22.983 1.00 78.12 73 ASN A O 1
ATOM 582 N N . LYS A 1 74 ? 4.223 7.587 21.231 1.00 78.88 74 LYS A N 1
ATOM 583 C CA . LYS A 1 74 ? 4.612 6.492 20.326 1.00 78.88 74 LYS A CA 1
ATOM 584 C C . LYS A 1 74 ? 5.711 5.570 20.880 1.00 78.88 74 LYS A C 1
ATOM 586 O O . LYS A 1 74 ? 5.981 4.529 20.302 1.00 78.88 74 LYS A O 1
ATOM 591 N N . GLN A 1 75 ? 6.368 5.964 21.971 1.00 77.94 75 GLN A N 1
ATOM 592 C CA . GLN A 1 75 ? 7.422 5.192 22.631 1.00 77.94 75 GLN A CA 1
ATOM 593 C C . GLN A 1 75 ? 6.942 4.353 23.830 1.00 77.94 75 GLN A C 1
ATOM 595 O O . GLN A 1 75 ? 7.759 3.652 24.418 1.00 77.94 75 GLN A O 1
ATOM 600 N N . SER A 1 76 ? 5.670 4.432 24.245 1.00 89.12 76 SER A N 1
ATOM 601 C CA . SER A 1 76 ? 5.162 3.573 25.330 1.00 89.12 76 SER A CA 1
ATOM 602 C C . SER A 1 76 ? 4.875 2.155 24.837 1.00 89.12 76 SER A C 1
ATOM 604 O O . SER A 1 76 ? 4.333 2.011 23.743 1.00 89.12 76 SER A O 1
ATOM 606 N N . GLU A 1 77 ? 5.143 1.144 25.668 1.00 88.12 77 GLU A N 1
ATOM 607 C CA . GLU A 1 77 ? 4.883 -0.275 25.364 1.00 88.12 77 GLU A CA 1
ATOM 608 C C . GLU A 1 77 ? 3.432 -0.512 24.912 1.00 88.12 77 GLU A C 1
ATOM 610 O O . GLU A 1 77 ? 3.228 -1.018 23.813 1.00 88.12 77 GLU A O 1
ATOM 615 N N . ASP A 1 78 ? 2.442 0.002 25.653 1.00 87.06 78 ASP A N 1
ATOM 616 C CA . ASP A 1 78 ? 1.015 -0.105 25.300 1.00 87.06 78 ASP A CA 1
ATOM 617 C C . ASP A 1 78 ? 0.680 0.441 23.901 1.00 87.06 78 ASP A C 1
ATOM 619 O O . ASP A 1 78 ? -0.249 -0.029 23.243 1.00 87.06 78 ASP A O 1
ATOM 623 N N . TRP A 1 79 ? 1.381 1.493 23.459 1.00 89.62 79 TRP A N 1
ATOM 624 C CA . TRP A 1 79 ? 1.161 2.068 22.130 1.00 89.62 79 TRP A CA 1
ATOM 625 C C . TRP A 1 79 ? 1.769 1.179 21.053 1.00 89.62 79 TRP A C 1
ATOM 627 O O . TRP A 1 79 ? 1.147 0.977 20.015 1.00 89.62 79 TRP A O 1
ATOM 637 N N . VAL A 1 80 ? 2.973 0.656 21.299 1.00 89.19 80 VAL A N 1
ATOM 638 C CA . VAL A 1 80 ? 3.660 -0.244 20.367 1.00 89.19 80 VAL A CA 1
ATOM 639 C C . VAL A 1 80 ? 2.841 -1.517 20.170 1.00 89.19 80 VAL A C 1
ATOM 641 O O . VAL A 1 80 ? 2.607 -1.893 19.026 1.00 89.19 80 VAL A O 1
ATOM 644 N N . GLU A 1 81 ? 2.338 -2.111 21.251 1.00 89.75 81 GLU A N 1
ATOM 645 C CA . GLU A 1 81 ? 1.488 -3.306 21.208 1.00 89.75 81 GLU A CA 1
ATOM 646 C C . GLU A 1 81 ? 0.211 -3.056 20.390 1.00 89.75 81 GLU A C 1
ATOM 648 O O . GLU A 1 81 ? -0.013 -3.724 19.382 1.00 89.75 81 GLU A O 1
ATOM 653 N N . GLN A 1 82 ? -0.554 -2.005 20.712 1.00 90.12 82 GLN A N 1
ATOM 654 C CA . GLN A 1 82 ? -1.762 -1.640 19.953 1.00 90.12 82 GLN A CA 1
ATOM 655 C C . GLN A 1 82 ? -1.471 -1.332 18.475 1.00 90.12 82 GLN A C 1
ATOM 657 O O . GLN A 1 82 ? -2.288 -1.618 17.598 1.00 90.12 82 GLN A O 1
ATOM 662 N N . ALA A 1 83 ? -0.320 -0.722 18.174 1.00 90.62 83 ALA A N 1
ATOM 663 C CA . ALA A 1 83 ? 0.086 -0.435 16.803 1.00 90.62 83 ALA A CA 1
ATOM 664 C C . ALA A 1 83 ? 0.405 -1.725 16.034 1.00 90.62 83 ALA A C 1
ATOM 666 O O . ALA A 1 83 ? -0.000 -1.854 14.879 1.00 90.62 83 ALA A O 1
ATOM 667 N N . GLN A 1 84 ? 1.099 -2.674 16.664 1.00 91.12 84 GLN A N 1
ATOM 668 C CA . GLN A 1 84 ? 1.425 -3.972 16.075 1.00 91.12 84 GLN A CA 1
ATOM 669 C C . GLN A 1 84 ? 0.168 -4.806 15.826 1.00 91.12 84 GLN A C 1
ATOM 671 O O . GLN A 1 84 ? -0.020 -5.296 14.716 1.00 91.12 84 GLN A O 1
ATOM 676 N N . GLU A 1 85 ? -0.721 -4.886 16.813 1.00 92.75 85 GLU A N 1
ATOM 677 C CA . GLU A 1 85 ? -2.013 -5.565 16.714 1.00 92.75 85 GLU A CA 1
ATOM 678 C C . GLU A 1 85 ? -2.877 -5.014 15.570 1.00 92.75 85 GLU A C 1
ATOM 680 O O . GLU A 1 85 ? -3.434 -5.768 14.765 1.00 92.75 85 GLU A O 1
ATOM 685 N N . LEU A 1 86 ? -2.964 -3.683 15.458 1.00 93.06 86 LEU A N 1
ATOM 686 C CA . LEU A 1 86 ? -3.697 -3.030 14.377 1.00 93.06 86 LEU A CA 1
ATOM 687 C C . LEU A 1 86 ? -3.045 -3.294 13.014 1.00 93.06 86 LEU A C 1
ATOM 689 O O . LEU A 1 86 ? -3.751 -3.564 12.044 1.00 93.06 86 LEU A O 1
ATOM 693 N N . PHE A 1 87 ? -1.716 -3.231 12.928 1.00 93.19 87 PHE A N 1
ATOM 694 C CA . PHE A 1 87 ? -0.991 -3.495 11.686 1.00 93.19 87 PHE A CA 1
ATOM 695 C C . PHE A 1 87 ? -1.158 -4.947 11.216 1.00 93.19 87 PHE A C 1
ATOM 697 O O . PHE A 1 87 ? -1.427 -5.186 10.038 1.00 93.19 87 PHE A O 1
ATOM 704 N N . GLU A 1 88 ? -1.089 -5.913 12.134 1.00 93.19 88 GLU A N 1
ATOM 705 C CA . GLU A 1 88 ? -1.353 -7.324 11.844 1.00 93.19 88 GLU A CA 1
ATOM 706 C C . GLU A 1 88 ? -2.796 -7.535 11.367 1.00 93.19 88 GLU A C 1
ATOM 708 O O . GLU A 1 88 ? -3.025 -8.184 10.341 1.00 93.19 88 GLU A O 1
ATOM 713 N N . TRP A 1 89 ? -3.774 -6.923 12.048 1.00 94.44 89 TRP A N 1
ATOM 714 C CA . TRP A 1 89 ? -5.174 -6.975 11.625 1.00 94.44 89 TRP A CA 1
ATOM 715 C C . TRP A 1 89 ? -5.370 -6.412 10.210 1.00 94.44 89 TRP A C 1
ATOM 717 O O . TRP A 1 89 ? -6.059 -7.027 9.396 1.00 94.44 89 TRP A O 1
ATOM 727 N N . ILE A 1 90 ? -4.729 -5.283 9.881 1.00 94.38 90 ILE A N 1
ATOM 728 C CA . ILE A 1 90 ? -4.769 -4.683 8.537 1.00 94.38 90 ILE A CA 1
ATOM 729 C C . ILE A 1 90 ? -4.202 -5.653 7.487 1.00 94.38 90 ILE A C 1
ATOM 731 O O . ILE A 1 90 ? -4.783 -5.797 6.406 1.00 94.38 90 ILE A O 1
ATOM 735 N N . GLY A 1 91 ? -3.105 -6.350 7.794 1.00 93.00 91 GLY A N 1
ATOM 736 C CA . GLY A 1 91 ? -2.529 -7.369 6.913 1.00 93.00 91 GLY A CA 1
ATOM 737 C C . GLY A 1 91 ? -3.476 -8.552 6.682 1.00 93.00 91 GLY A C 1
ATOM 738 O O . GLY A 1 91 ? -3.696 -8.975 5.543 1.00 93.00 91 GLY A O 1
ATOM 739 N N . LEU A 1 92 ? -4.110 -9.054 7.745 1.00 93.12 92 LEU A N 1
ATOM 740 C CA . LEU A 1 92 ? -5.106 -10.127 7.656 1.00 93.12 92 LEU A CA 1
ATOM 741 C C . LEU A 1 92 ? -6.348 -9.698 6.868 1.00 93.12 92 LEU A C 1
ATOM 743 O O . LEU A 1 92 ? -6.842 -10.472 6.041 1.00 93.12 92 LEU A O 1
ATOM 747 N N . ALA A 1 93 ? -6.825 -8.470 7.085 1.00 93.50 93 ALA A N 1
ATOM 748 C CA . ALA A 1 93 ? -7.937 -7.886 6.348 1.00 93.50 93 ALA A CA 1
ATOM 749 C C . ALA A 1 93 ? -7.603 -7.746 4.859 1.00 93.50 93 ALA A C 1
ATOM 751 O O . ALA A 1 93 ? -8.381 -8.199 4.025 1.00 93.50 93 ALA A O 1
ATOM 752 N N . SER A 1 94 ? -6.422 -7.228 4.516 1.00 92.44 94 SER A N 1
ATOM 753 C CA . SER A 1 94 ? -5.976 -7.050 3.124 1.00 92.44 94 SER A CA 1
ATOM 754 C C . SER A 1 94 ? -5.894 -8.377 2.361 1.00 92.44 94 SER A C 1
ATOM 756 O O . SER A 1 94 ? -6.284 -8.458 1.197 1.00 92.44 94 SER A O 1
ATOM 758 N N . ASN A 1 95 ? -5.493 -9.453 3.041 1.00 90.56 95 ASN A N 1
ATOM 759 C CA . ASN A 1 95 ? -5.484 -10.808 2.482 1.00 90.56 95 ASN A CA 1
ATOM 760 C C . ASN A 1 95 ? -6.873 -11.483 2.473 1.00 90.56 95 ASN A C 1
ATOM 762 O O . ASN A 1 95 ? -7.063 -12.540 1.866 1.00 90.56 95 ASN A O 1
ATOM 766 N N . GLY A 1 96 ? -7.868 -10.869 3.119 1.00 89.38 96 GLY A N 1
ATOM 767 C CA . GLY A 1 96 ? -9.216 -11.386 3.353 1.00 89.38 96 GLY A CA 1
ATOM 768 C C . GLY A 1 96 ? -9.264 -12.683 4.150 1.00 89.38 96 GLY A C 1
ATOM 769 O O . GLY A 1 96 ? -10.061 -13.577 3.850 1.00 89.38 96 GLY A O 1
ATOM 770 N N . SER A 1 97 ? -8.404 -12.773 5.162 1.00 89.88 97 SER A N 1
ATOM 771 C CA . SER A 1 97 ? -8.402 -13.864 6.128 1.00 89.88 97 SER A CA 1
ATOM 772 C C . SER A 1 97 ? -9.753 -13.977 6.834 1.00 89.88 97 SER A C 1
ATOM 774 O O . SER A 1 97 ? -10.366 -12.978 7.196 1.00 89.88 97 SER A O 1
ATOM 776 N N . GLN A 1 98 ? -10.203 -15.206 7.088 1.00 86.88 98 GLN A N 1
ATOM 777 C CA . GLN A 1 98 ? -11.410 -15.461 7.884 1.00 86.88 98 GLN A CA 1
ATOM 778 C C . GLN A 1 98 ? -11.168 -15.289 9.393 1.00 86.88 98 GLN A C 1
ATOM 780 O O . GLN A 1 98 ? -12.127 -15.236 10.163 1.00 86.88 98 GLN A O 1
ATOM 785 N N . ALA A 1 99 ? -9.905 -15.164 9.825 1.00 88.69 99 ALA A N 1
ATOM 786 C CA . ALA A 1 99 ? -9.547 -14.966 11.230 1.00 88.69 99 ALA A CA 1
ATOM 787 C C . ALA A 1 99 ? -10.166 -13.688 11.822 1.00 88.69 99 ALA A C 1
ATOM 789 O O . ALA A 1 99 ? -10.546 -13.668 12.989 1.00 88.69 99 ALA A O 1
ATOM 790 N N . ILE A 1 100 ? -10.369 -12.659 10.994 1.00 91.81 100 ILE A N 1
ATOM 791 C CA . ILE A 1 100 ? -10.945 -11.376 11.418 1.00 91.81 100 ILE A CA 1
ATOM 792 C C . ILE A 1 100 ? -12.452 -11.442 11.708 1.00 91.81 100 ILE A C 1
ATOM 794 O O . ILE A 1 100 ? -13.012 -10.475 12.201 1.00 91.81 100 ILE A O 1
ATOM 798 N N . ILE A 1 101 ? -13.132 -12.552 11.402 1.00 90.06 101 ILE A N 1
ATOM 799 C CA . ILE A 1 101 ? -14.575 -12.733 11.661 1.00 90.06 101 ILE A CA 1
ATOM 800 C C . ILE A 1 101 ? -14.815 -13.256 13.096 1.00 90.06 101 ILE A C 1
ATOM 802 O O . ILE A 1 101 ? -15.947 -13.314 13.562 1.00 90.06 101 ILE A O 1
ATOM 806 N N . GLY A 1 102 ? -13.760 -13.649 13.824 1.00 74.62 102 GLY A N 1
ATOM 807 C CA . GLY A 1 102 ? -13.861 -14.128 15.212 1.00 74.62 102 GLY A CA 1
ATOM 808 C C . GLY A 1 102 ? -14.379 -15.565 15.372 1.00 74.62 102 GLY A C 1
ATOM 809 O O . GLY A 1 102 ? -14.534 -16.040 16.491 1.00 74.62 102 GLY A O 1
ATOM 810 N N . ASN A 1 103 ? -14.616 -16.285 14.268 1.00 65.44 103 ASN A N 1
ATOM 811 C CA . ASN A 1 103 ? -15.170 -17.648 14.268 1.00 65.44 103 ASN A CA 1
ATOM 812 C C . ASN A 1 103 ? -14.119 -18.767 14.167 1.00 65.44 103 ASN A C 1
ATOM 814 O O . ASN A 1 103 ? -14.476 -19.930 13.963 1.00 65.44 103 ASN A O 1
ATOM 818 N N . VAL A 1 104 ? -12.824 -18.461 14.295 1.00 64.50 104 VAL A N 1
ATOM 819 C CA . VAL A 1 104 ? -11.792 -19.508 14.288 1.00 64.50 104 VAL A CA 1
ATOM 820 C C . VAL A 1 104 ? -11.712 -20.122 15.685 1.00 64.50 104 VAL A C 1
ATOM 822 O O . VAL A 1 104 ? -10.976 -19.674 16.551 1.00 64.50 104 VAL A O 1
ATOM 825 N N . SER A 1 105 ? -12.562 -21.125 15.910 1.00 55.78 105 SER A N 1
ATOM 826 C CA . SER A 1 105 ? -12.820 -21.728 17.225 1.00 55.78 105 SER A CA 1
ATOM 827 C C . SER A 1 105 ? -11.715 -22.666 17.728 1.00 55.78 105 SER A C 1
ATOM 829 O O . SER A 1 105 ? -11.813 -23.127 18.866 1.00 55.78 105 SER A O 1
ATOM 831 N N . ASP A 1 106 ? -10.713 -22.996 16.909 1.00 68.62 106 ASP A N 1
ATOM 832 C CA . ASP A 1 106 ? -9.655 -23.936 17.285 1.00 68.62 106 ASP A CA 1
ATOM 833 C C . ASP A 1 106 ? -8.289 -23.229 17.379 1.00 68.62 106 ASP A C 1
ATOM 835 O O . ASP A 1 106 ? -7.676 -22.941 16.345 1.00 68.62 106 ASP A O 1
ATOM 839 N N . PRO A 1 107 ? -7.781 -22.978 18.602 1.00 67.62 107 PRO A N 1
ATOM 840 C CA . PRO A 1 107 ? -6.438 -22.446 18.826 1.00 67.62 107 PRO A CA 1
ATOM 841 C C . PRO A 1 107 ? -5.315 -23.313 18.239 1.00 67.62 107 PRO A C 1
ATOM 843 O O . PRO A 1 107 ? -4.216 -22.810 18.019 1.00 67.62 107 PRO A O 1
ATOM 846 N N . ALA A 1 108 ? -5.566 -24.600 17.961 1.00 73.88 108 ALA A N 1
ATOM 847 C CA . ALA A 1 108 ? -4.616 -25.457 17.252 1.00 73.88 108 ALA A CA 1
ATOM 848 C C . ALA A 1 108 ? -4.535 -25.142 15.746 1.00 73.88 108 ALA A C 1
ATOM 850 O O . ALA A 1 108 ? -3.581 -25.555 15.088 1.00 73.88 108 ALA A O 1
ATOM 851 N N . VAL A 1 109 ? -5.518 -24.414 15.200 1.00 73.00 109 VAL A N 1
ATOM 852 C CA . VAL A 1 109 ? -5.596 -24.006 13.788 1.00 73.00 109 VAL A CA 1
ATOM 853 C C . VAL A 1 109 ? -5.194 -22.540 13.606 1.00 73.00 109 VAL A C 1
ATOM 855 O O . VAL A 1 109 ? -4.531 -22.212 12.625 1.00 73.00 109 VAL A O 1
ATOM 858 N N . CYS A 1 110 ? -5.568 -21.655 14.534 1.00 76.69 110 CYS A N 1
ATOM 859 C CA . CYS A 1 110 ? -5.192 -20.243 14.495 1.00 76.69 110 CYS A CA 1
ATOM 860 C C . CYS A 1 110 ? -5.063 -19.681 15.912 1.00 76.69 110 CYS A C 1
ATOM 862 O O . CYS A 1 110 ? -6.037 -19.652 16.659 1.00 76.69 110 CYS A O 1
ATOM 864 N N . ALA A 1 111 ? -3.869 -19.205 16.265 1.00 82.56 111 ALA A N 1
ATOM 865 C CA . ALA A 1 111 ? -3.624 -18.548 17.549 1.00 82.56 111 ALA A CA 1
ATOM 866 C C . ALA A 1 111 ? -3.976 -17.049 17.536 1.00 82.56 111 ALA A C 1
ATOM 868 O O . ALA A 1 111 ? -3.936 -16.409 18.583 1.00 82.56 111 ALA A O 1
ATOM 869 N N . TYR A 1 112 ? -4.303 -16.487 16.368 1.00 87.50 112 TYR A N 1
ATOM 870 C CA . TYR A 1 112 ? -4.644 -15.075 16.243 1.00 87.50 112 TYR A CA 1
ATOM 871 C C . TYR A 1 112 ? -6.005 -14.775 16.877 1.00 87.50 112 TYR A C 1
ATOM 873 O O . TYR A 1 112 ? -7.012 -15.411 16.552 1.00 87.50 112 TYR A O 1
ATOM 881 N N . SER A 1 113 ? -6.034 -13.749 17.722 1.00 86.50 113 SER A N 1
ATOM 882 C CA . SER A 1 113 ? -7.244 -13.139 18.267 1.00 86.50 113 SER A CA 1
ATOM 883 C C . SER A 1 113 ? -7.393 -11.723 17.729 1.00 86.50 113 SER A C 1
ATOM 885 O O . SER A 1 113 ? -6.414 -10.985 17.648 1.00 86.50 113 SER A O 1
ATOM 887 N N . VAL A 1 114 ? -8.622 -11.328 17.391 1.00 90.81 114 VAL A N 1
ATOM 888 C CA . VAL A 1 114 ? -8.887 -9.953 16.956 1.00 90.81 114 VAL A CA 1
ATOM 889 C C . VAL A 1 114 ? -8.591 -8.986 18.114 1.00 90.81 114 VAL A C 1
ATOM 891 O O . VAL A 1 114 ? -9.032 -9.257 19.233 1.00 90.81 114 VAL A O 1
ATOM 894 N N . PRO A 1 115 ? -7.876 -7.873 17.865 1.00 91.38 115 PRO A N 1
ATOM 895 C CA . PRO A 1 115 ? -7.586 -6.873 18.885 1.00 91.38 115 PRO A CA 1
ATOM 896 C C . PRO A 1 115 ? -8.858 -6.268 19.477 1.00 91.38 115 PRO A C 1
ATOM 898 O O . PRO A 1 115 ? -9.770 -5.869 18.746 1.00 91.38 115 PRO A O 1
ATOM 901 N N . GLU A 1 116 ? -8.898 -6.153 20.802 1.00 88.88 116 GLU A N 1
ATOM 902 C CA . GLU A 1 116 ? -10.024 -5.575 21.533 1.00 88.88 116 GLU A CA 1
ATOM 903 C C . GLU A 1 116 ? -9.717 -4.137 21.997 1.00 88.88 116 GLU A C 1
ATOM 905 O O . GLU A 1 116 ? -8.602 -3.849 22.433 1.00 88.88 116 GLU A O 1
ATOM 910 N N . PRO A 1 117 ? -10.696 -3.212 21.975 1.00 91.44 117 PRO A N 1
ATOM 911 C CA . PRO A 1 117 ? -12.099 -3.442 21.639 1.00 91.44 117 PRO A CA 1
ATOM 912 C C . PRO A 1 117 ? -12.351 -3.514 20.127 1.00 91.44 117 PRO A C 1
ATOM 914 O O . PRO A 1 117 ? -11.831 -2.687 19.380 1.00 91.44 117 PRO A O 1
ATOM 917 N N . SER A 1 118 ? -13.208 -4.435 19.680 1.00 92.38 118 SER A N 1
ATOM 918 C CA . SER A 1 118 ? -13.611 -4.570 18.271 1.00 92.38 118 SER A CA 1
ATOM 919 C C . SER A 1 118 ? -15.112 -4.313 18.042 1.00 92.38 118 SER A C 1
ATOM 921 O O . SER A 1 118 ? -15.936 -4.455 18.948 1.00 92.38 118 SER A O 1
ATOM 923 N N . ILE A 1 119 ? -15.489 -3.882 16.831 1.00 92.25 119 ILE A N 1
ATOM 924 C CA . ILE A 1 119 ? -16.890 -3.674 16.422 1.00 92.25 119 ILE A CA 1
ATOM 925 C C . ILE A 1 119 ? -17.187 -4.514 15.173 1.00 92.25 119 ILE A C 1
ATOM 927 O O . ILE A 1 119 ? -16.436 -4.422 14.199 1.00 92.25 119 ILE A O 1
ATOM 931 N N . PRO A 1 120 ? -18.291 -5.284 15.145 1.00 93.56 120 PRO A N 1
ATOM 932 C CA . PRO A 1 120 ? -18.735 -5.968 13.936 1.00 93.56 120 PRO A CA 1
ATOM 933 C C . PRO A 1 120 ? -19.100 -4.975 12.825 1.00 93.56 120 PRO 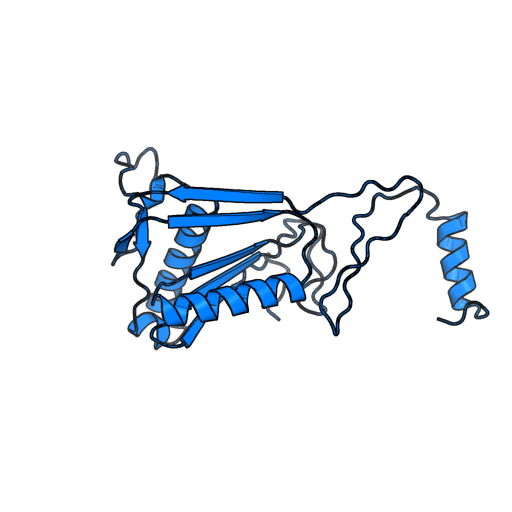A C 1
ATOM 935 O O . PRO A 1 120 ? -19.938 -4.093 13.024 1.00 93.56 120 PRO A O 1
ATOM 938 N N . ALA A 1 121 ? -18.510 -5.141 11.645 1.00 92.44 121 ALA A N 1
ATOM 939 C CA . ALA A 1 121 ? -18.814 -4.355 10.458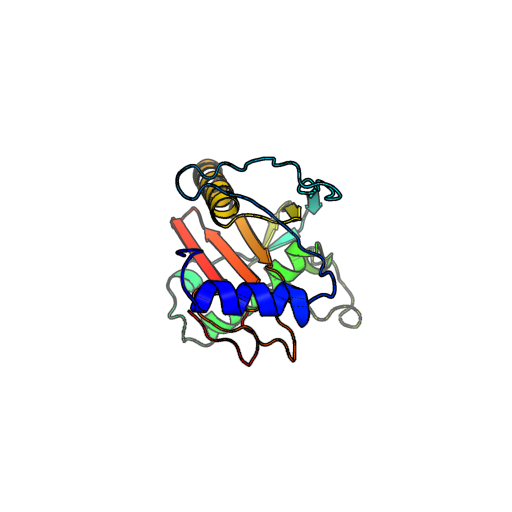 1.00 92.44 121 ALA A CA 1
ATOM 940 C C . ALA A 1 121 ? -18.599 -5.165 9.172 1.00 92.44 121 ALA A C 1
ATOM 942 O O . ALA A 1 121 ? -17.803 -6.102 9.118 1.00 92.44 121 ALA A O 1
ATOM 943 N N . ASP A 1 122 ? -19.297 -4.769 8.110 1.00 93.25 122 ASP A N 1
ATOM 944 C CA . ASP A 1 122 ? -19.043 -5.297 6.774 1.00 93.25 122 ASP A CA 1
ATOM 945 C C . ASP A 1 122 ? -17.860 -4.550 6.153 1.00 93.25 122 ASP A C 1
ATOM 947 O O . ASP A 1 122 ? -17.872 -3.320 6.052 1.00 93.25 122 ASP A O 1
ATOM 951 N N . LEU A 1 123 ? -16.844 -5.297 5.723 1.00 93.56 123 LEU A N 1
ATOM 952 C CA . LEU A 1 123 ? -15.674 -4.751 5.043 1.00 93.56 123 LEU A CA 1
ATOM 953 C C . LEU A 1 123 ? -15.828 -4.865 3.531 1.00 93.56 123 LEU A C 1
ATOM 955 O O . LEU A 1 123 ? -16.231 -5.904 3.004 1.00 93.56 123 LEU A O 1
ATOM 959 N N . GLU A 1 124 ? -15.434 -3.807 2.833 1.00 94.12 124 GLU A N 1
ATOM 960 C CA . GLU A 1 124 ? -15.199 -3.811 1.394 1.00 94.12 124 GLU A CA 1
ATOM 961 C C . GLU A 1 124 ? -13.710 -3.549 1.163 1.00 94.12 124 GLU A C 1
ATOM 963 O O . GLU A 1 124 ? -13.166 -2.550 1.627 1.00 94.12 124 GLU A O 1
ATOM 968 N N . ILE A 1 125 ? -13.044 -4.487 0.496 1.00 94.56 125 ILE A N 1
ATOM 969 C CA . ILE A 1 125 ? -11.617 -4.438 0.191 1.00 94.56 125 ILE A CA 1
ATOM 970 C C . ILE A 1 125 ? -11.487 -4.244 -1.308 1.00 94.56 125 ILE A C 1
ATOM 972 O O . ILE A 1 125 ? -11.907 -5.105 -2.086 1.00 94.56 125 ILE A O 1
ATOM 976 N N . THR A 1 126 ? -10.880 -3.130 -1.693 1.00 95.00 126 THR A N 1
ATOM 977 C CA . THR A 1 126 ? -10.575 -2.807 -3.084 1.00 95.00 126 THR A CA 1
ATOM 978 C C . THR A 1 126 ? -9.078 -2.950 -3.303 1.00 95.00 126 THR A C 1
ATOM 980 O O . THR A 1 126 ? -8.283 -2.261 -2.669 1.00 95.00 126 THR A O 1
ATOM 983 N N . THR A 1 127 ? -8.691 -3.848 -4.203 1.00 95.44 127 THR A N 1
ATOM 984 C CA . THR A 1 127 ? -7.299 -4.099 -4.578 1.00 95.44 127 THR A CA 1
ATOM 985 C C . THR A 1 127 ? -7.067 -3.603 -5.996 1.00 95.44 127 THR A C 1
ATOM 987 O O . THR A 1 127 ? -7.769 -4.015 -6.923 1.00 95.44 127 THR A O 1
ATOM 990 N N . ILE A 1 128 ? -6.065 -2.743 -6.163 1.00 94.69 128 ILE A N 1
ATOM 991 C CA . ILE A 1 128 ? -5.612 -2.243 -7.461 1.00 94.69 128 ILE A CA 1
ATOM 992 C C . ILE A 1 128 ? -4.201 -2.782 -7.685 1.00 94.69 128 ILE A C 1
ATOM 994 O O . ILE A 1 128 ? -3.300 -2.468 -6.915 1.00 94.69 128 ILE A O 1
ATOM 998 N N . ASN A 1 129 ? -4.014 -3.589 -8.728 1.00 93.31 129 ASN A N 1
ATOM 999 C CA . ASN A 1 129 ? -2.726 -4.188 -9.076 1.00 93.31 129 ASN A CA 1
ATOM 1000 C C . ASN A 1 129 ? -2.208 -3.634 -10.404 1.00 93.31 129 ASN A C 1
ATOM 1002 O O . ASN A 1 129 ? -2.951 -3.554 -11.385 1.00 93.31 129 ASN A O 1
ATOM 1006 N N . GLY A 1 130 ? -0.920 -3.309 -10.452 1.00 90.81 130 GLY A N 1
ATOM 1007 C CA . GLY A 1 130 ? -0.225 -2.840 -11.648 1.00 90.81 130 GLY A CA 1
ATOM 1008 C C . GLY A 1 130 ? 0.834 -1.797 -11.309 1.00 90.81 130 GLY A C 1
ATOM 1009 O O . GLY A 1 130 ? 1.129 -1.552 -10.141 1.00 90.81 130 GLY A O 1
ATOM 1010 N N . LEU A 1 131 ? 1.386 -1.158 -12.338 1.00 89.19 131 LEU A N 1
ATOM 1011 C CA . LEU A 1 131 ? 2.368 -0.091 -12.175 1.00 89.19 131 LEU A CA 1
ATOM 1012 C C . LEU A 1 131 ? 1.662 1.233 -11.849 1.00 89.19 131 LEU A C 1
ATOM 1014 O O . LEU A 1 131 ? 1.271 1.966 -12.755 1.00 89.19 131 LEU A O 1
ATOM 1018 N N . LEU A 1 132 ? 1.474 1.527 -10.563 1.00 88.69 132 LEU A N 1
ATOM 1019 C CA . LEU A 1 132 ? 0.772 2.723 -10.083 1.00 88.69 132 LEU A CA 1
ATOM 1020 C C . LEU A 1 132 ? 1.735 3.886 -9.831 1.00 88.69 132 LEU A C 1
ATOM 1022 O O . LEU A 1 132 ? 2.810 3.694 -9.264 1.00 88.69 132 LEU A O 1
ATOM 1026 N N . SER A 1 133 ? 1.336 5.106 -10.203 1.00 87.62 133 SER A N 1
ATOM 1027 C CA . SER A 1 133 ? 2.092 6.299 -9.817 1.00 87.62 133 SER A CA 1
ATOM 1028 C C . SER A 1 133 ? 1.772 6.742 -8.389 1.00 87.62 133 SER A C 1
ATOM 1030 O O . SER A 1 133 ? 0.621 6.609 -7.954 1.00 87.62 133 SER A O 1
ATOM 1032 N N . PRO A 1 134 ? 2.742 7.338 -7.671 1.00 87.12 134 PRO A N 1
ATOM 1033 C CA . PRO A 1 134 ? 2.488 7.967 -6.378 1.00 87.12 134 PRO A CA 1
ATOM 1034 C C . PRO A 1 134 ? 1.351 8.996 -6.425 1.00 87.12 134 PRO A C 1
ATOM 1036 O O . PRO A 1 134 ? 0.550 9.064 -5.498 1.00 87.12 134 PRO A O 1
ATOM 1039 N N . GLU A 1 135 ? 1.231 9.757 -7.515 1.00 86.69 135 GLU A N 1
ATOM 1040 C CA . GLU A 1 135 ? 0.172 10.752 -7.708 1.00 86.69 135 GLU A CA 1
ATOM 1041 C C . GLU A 1 135 ? -1.215 10.108 -7.840 1.00 86.69 135 GLU A C 1
ATOM 1043 O O . GLU A 1 135 ? -2.182 10.623 -7.284 1.00 86.69 135 GLU A O 1
ATOM 1048 N N . SER A 1 136 ? -1.320 8.961 -8.523 1.00 87.56 136 SER A N 1
ATOM 1049 C CA . SER A 1 136 ? -2.588 8.223 -8.630 1.00 87.56 136 SER A CA 1
ATOM 1050 C C . SER A 1 136 ? -3.026 7.682 -7.270 1.00 87.56 136 SER A C 1
ATOM 1052 O O . SER A 1 136 ? -4.206 7.740 -6.927 1.00 87.56 136 SER A O 1
ATOM 1054 N N . ILE A 1 137 ? -2.069 7.185 -6.478 1.00 91.19 137 ILE A N 1
ATOM 1055 C CA . ILE A 1 137 ? -2.320 6.724 -5.109 1.00 91.19 137 ILE A CA 1
ATOM 1056 C C . ILE A 1 137 ? -2.782 7.899 -4.244 1.00 91.19 137 ILE A C 1
ATOM 1058 O O . ILE A 1 137 ? -3.791 7.782 -3.553 1.00 91.19 137 ILE A O 1
ATOM 1062 N N . LEU A 1 138 ? -2.091 9.041 -4.316 1.00 89.94 138 LEU A N 1
ATOM 1063 C CA . LEU A 1 138 ? -2.453 10.241 -3.565 1.00 89.94 138 LEU A CA 1
ATOM 1064 C C . LEU A 1 138 ? -3.871 10.714 -3.905 1.00 89.94 138 LEU A C 1
ATOM 1066 O O . LEU A 1 138 ? -4.668 10.912 -2.993 1.00 89.94 138 LEU A O 1
ATOM 1070 N N . SER A 1 139 ? -4.210 10.811 -5.194 1.00 89.44 139 SER A N 1
ATOM 1071 C CA . SER A 1 139 ? -5.552 11.201 -5.641 1.00 89.44 139 SER A CA 1
ATOM 1072 C C . SER A 1 139 ? -6.632 10.261 -5.095 1.00 89.44 139 SER A C 1
ATOM 1074 O O . SER A 1 139 ? -7.672 10.722 -4.632 1.00 89.44 139 SER A O 1
ATOM 1076 N N . ALA A 1 140 ? -6.389 8.946 -5.099 1.00 91.38 140 ALA A N 1
ATOM 1077 C CA . ALA A 1 140 ? -7.332 7.976 -4.544 1.00 91.38 140 ALA A CA 1
ATOM 1078 C C . ALA A 1 140 ? -7.497 8.133 -3.021 1.00 91.38 140 ALA A C 1
ATOM 1080 O O . ALA A 1 140 ? -8.609 8.051 -2.500 1.00 91.38 140 ALA A O 1
ATOM 1081 N N . VAL A 1 141 ? -6.405 8.389 -2.295 1.00 93.00 141 VAL A N 1
ATOM 1082 C CA . VAL A 1 141 ? -6.445 8.643 -0.846 1.00 93.00 141 VAL A CA 1
ATOM 1083 C C . VAL A 1 141 ? -7.207 9.933 -0.532 1.00 93.00 141 VAL A C 1
ATOM 1085 O O . VAL A 1 141 ? -8.000 9.952 0.405 1.00 93.00 141 VAL A O 1
ATOM 1088 N N . GLU A 1 142 ? -7.016 10.996 -1.313 1.00 92.31 142 GLU A N 1
ATOM 1089 C CA . GLU A 1 142 ? -7.747 12.258 -1.151 1.00 92.31 142 GLU A CA 1
ATOM 1090 C C . GLU A 1 142 ? -9.261 12.070 -1.334 1.00 92.31 142 GLU A C 1
ATOM 1092 O O . GLU A 1 142 ? -10.048 12.559 -0.519 1.00 92.31 142 GLU A O 1
ATOM 1097 N N . GLU A 1 143 ? -9.682 11.295 -2.337 1.00 92.56 143 GLU A N 1
ATOM 1098 C CA . GLU A 1 143 ? -11.093 10.936 -2.529 1.00 92.56 143 GLU A CA 1
ATOM 1099 C C . GLU A 1 143 ? -11.650 10.120 -1.350 1.00 92.56 143 GLU A C 1
ATOM 1101 O O . GLU A 1 143 ? -12.745 10.408 -0.855 1.00 92.56 143 GLU A O 1
ATOM 1106 N N . LEU A 1 144 ? -10.880 9.151 -0.841 1.00 93.19 144 LEU A N 1
ATOM 1107 C CA . LEU A 1 144 ? -11.257 8.368 0.340 1.00 93.19 144 LEU A CA 1
ATOM 1108 C C . LEU A 1 144 ? -11.397 9.239 1.592 1.00 93.19 144 LEU A C 1
ATOM 1110 O O . LEU A 1 144 ? -12.311 9.014 2.385 1.00 93.19 144 LEU A O 1
ATOM 1114 N N . ILE A 1 145 ? -10.540 10.247 1.771 1.00 92.62 145 ILE A N 1
ATOM 1115 C CA . ILE A 1 145 ? -10.642 11.208 2.878 1.00 92.62 145 ILE A CA 1
ATOM 1116 C C . ILE A 1 145 ? -11.958 11.986 2.792 1.00 92.62 145 ILE A C 1
ATOM 1118 O O . ILE A 1 145 ? -12.675 12.074 3.792 1.00 92.62 145 ILE A O 1
ATOM 1122 N N . ILE A 1 146 ? -12.318 12.504 1.615 1.00 92.25 146 ILE A N 1
ATOM 1123 C CA . ILE A 1 146 ? -13.569 13.255 1.411 1.00 92.25 146 ILE A CA 1
ATOM 1124 C C . ILE A 1 146 ? -14.789 12.380 1.743 1.00 92.25 146 ILE A C 1
ATOM 1126 O O . ILE A 1 146 ? -15.697 12.804 2.473 1.00 92.25 146 ILE A O 1
ATOM 1130 N N . GLU A 1 147 ? -14.802 11.141 1.252 1.00 91.94 147 GLU A N 1
ATOM 1131 C CA . GLU A 1 147 ? -15.884 10.190 1.515 1.00 91.94 147 GLU A CA 1
ATOM 1132 C C . GLU A 1 147 ? -15.942 9.794 2.997 1.00 91.94 147 GLU A C 1
ATOM 1134 O O . GLU A 1 147 ? -17.018 9.758 3.599 1.00 91.94 147 GLU A O 1
ATOM 1139 N N . ALA A 1 148 ? -14.796 9.558 3.636 1.00 90.44 148 ALA A N 1
ATOM 1140 C CA . ALA A 1 148 ? -14.704 9.228 5.056 1.00 90.44 148 ALA A CA 1
ATOM 1141 C C . ALA A 1 148 ? -15.184 10.371 5.955 1.00 90.44 148 ALA A C 1
ATOM 1143 O O . ALA A 1 148 ? -15.875 10.146 6.952 1.00 90.44 148 ALA A O 1
ATOM 1144 N N . GLN A 1 149 ? -14.877 11.616 5.595 1.00 89.12 149 GLN A N 1
ATOM 1145 C CA . GLN A 1 149 ? -15.349 12.790 6.322 1.00 89.12 149 GLN A CA 1
ATOM 1146 C C . GLN A 1 149 ? -16.870 12.962 6.214 1.00 89.12 149 GLN A C 1
ATOM 1148 O O . GLN A 1 149 ? -17.495 13.397 7.190 1.00 89.12 149 GLN A O 1
ATOM 1153 N N . THR A 1 150 ? -17.466 12.584 5.080 1.00 90.38 150 THR A N 1
ATOM 1154 C CA . THR A 1 150 ? -18.916 12.656 4.832 1.00 90.38 150 THR A CA 1
ATOM 1155 C C . THR A 1 150 ? -19.666 11.498 5.494 1.00 90.38 150 THR A C 1
ATOM 1157 O O . THR A 1 150 ? -20.639 11.716 6.215 1.00 90.38 150 THR A O 1
ATOM 1160 N N . SER A 1 151 ? -19.190 10.266 5.306 1.00 88.94 151 SER A N 1
ATOM 1161 C CA . SER A 1 151 ? -19.812 9.034 5.811 1.00 88.94 151 SER A CA 1
ATOM 1162 C C . SER A 1 151 ? -19.466 8.707 7.269 1.00 88.94 151 SER A C 1
ATOM 1164 O O . SER A 1 151 ? -20.119 7.860 7.878 1.00 88.94 151 SER A O 1
ATOM 1166 N N . LYS A 1 152 ? -18.444 9.368 7.835 1.00 85.25 152 LYS A N 1
ATOM 1167 C CA . LYS A 1 152 ? -17.849 9.087 9.156 1.00 85.25 152 LYS A CA 1
ATOM 1168 C C . LYS A 1 152 ? -17.307 7.661 9.302 1.00 85.25 152 LYS A C 1
ATOM 1170 O O . LYS A 1 152 ? -17.216 7.154 10.420 1.00 85.25 152 LYS A O 1
ATOM 1175 N N . LYS A 1 153 ? -16.929 7.027 8.189 1.00 85.69 153 LYS A N 1
ATOM 1176 C CA . LYS A 1 153 ? -16.321 5.692 8.163 1.00 85.69 153 LYS A CA 1
ATOM 1177 C C . LYS A 1 153 ? -14.800 5.781 8.181 1.00 85.69 153 LYS A C 1
ATOM 1179 O O . LYS A 1 153 ? -14.216 6.613 7.495 1.00 85.69 153 LYS A O 1
ATOM 1184 N N . ASN A 1 154 ? -14.170 4.895 8.943 1.00 88.50 154 ASN A N 1
ATOM 1185 C CA . ASN A 1 154 ? -12.724 4.703 8.888 1.00 88.50 154 ASN A CA 1
ATOM 1186 C C . ASN A 1 154 ? -12.364 3.997 7.578 1.00 88.50 154 ASN A C 1
ATOM 1188 O O . ASN A 1 154 ? -13.154 3.195 7.073 1.00 88.50 154 ASN A O 1
ATOM 1192 N N . PHE A 1 155 ? -11.160 4.239 7.074 1.00 92.19 155 PHE A N 1
ATOM 1193 C CA . PHE A 1 155 ? -10.598 3.433 5.998 1.00 92.19 155 PHE A CA 1
ATOM 1194 C C . PHE A 1 155 ? -9.141 3.094 6.288 1.00 92.19 155 PHE A C 1
ATOM 1196 O O . PHE A 1 155 ? -8.455 3.778 7.055 1.00 92.19 155 PHE A O 1
ATOM 1203 N N . PHE A 1 156 ? -8.687 2.028 5.641 1.00 93.88 156 PHE A N 1
ATOM 1204 C CA . PHE A 1 156 ? -7.309 1.579 5.672 1.00 93.88 156 PHE A CA 1
ATOM 1205 C C . PHE A 1 156 ? -6.775 1.554 4.246 1.00 93.88 156 PHE A C 1
ATOM 1207 O O . PHE A 1 156 ? -7.478 1.124 3.333 1.00 93.88 156 PHE A O 1
ATOM 1214 N N . VAL A 1 157 ? -5.543 2.009 4.056 1.00 94.56 157 VAL A N 1
ATOM 1215 C CA . VAL A 1 157 ? -4.835 1.938 2.775 1.00 94.56 157 VAL A CA 1
ATOM 1216 C C . VAL A 1 157 ? -3.570 1.138 2.992 1.00 94.56 157 VAL A C 1
ATOM 1218 O O . VAL A 1 157 ? -2.815 1.435 3.910 1.00 94.56 157 VAL A O 1
ATOM 1221 N N . CYS A 1 158 ? -3.345 0.132 2.155 1.00 94.50 158 CYS A N 1
ATOM 1222 C CA . CYS A 1 158 ? -2.090 -0.605 2.089 1.00 94.50 158 CYS A CA 1
ATOM 1223 C C . CYS A 1 158 ? -1.507 -0.430 0.699 1.00 94.50 158 CYS A C 1
ATOM 1225 O O . CYS A 1 158 ? -2.211 -0.619 -0.292 1.00 94.50 158 CYS A O 1
ATOM 1227 N N . VAL A 1 159 ? -0.227 -0.090 0.637 1.00 93.00 159 VAL A N 1
ATOM 1228 C CA . VAL A 1 159 ? 0.509 0.029 -0.616 1.00 93.00 159 VAL A CA 1
ATOM 1229 C C . VAL A 1 159 ? 1.745 -0.833 -0.506 1.00 93.00 159 VAL A C 1
ATOM 1231 O O . VAL A 1 159 ? 2.554 -0.671 0.410 1.00 93.00 159 VAL A O 1
ATOM 1234 N N . TRP A 1 160 ? 1.838 -1.784 -1.424 1.00 90.25 160 TRP A N 1
ATOM 1235 C CA . TRP A 1 160 ? 2.972 -2.680 -1.574 1.00 90.25 160 TRP A CA 1
ATOM 1236 C C . TRP A 1 160 ? 3.690 -2.239 -2.840 1.00 90.25 160 TRP A C 1
ATOM 1238 O O . TRP A 1 160 ? 3.071 -2.171 -3.905 1.00 90.25 160 TRP A O 1
ATOM 1248 N N . GLY A 1 161 ? 4.953 -1.851 -2.717 1.00 87.38 161 GLY A N 1
ATOM 1249 C CA . GLY A 1 161 ? 5.776 -1.591 -3.885 1.00 87.38 161 GLY A CA 1
ATOM 1250 C C . GLY A 1 161 ? 6.415 -2.876 -4.410 1.00 87.38 161 GLY A C 1
ATOM 1251 O O . GLY A 1 161 ? 6.051 -3.991 -4.036 1.00 87.38 161 GLY A O 1
ATOM 1252 N N . HIS A 1 162 ? 7.344 -2.699 -5.341 1.00 84.00 162 HIS A N 1
ATOM 1253 C CA . HIS A 1 162 ? 8.005 -3.803 -6.019 1.00 84.00 162 HIS A CA 1
ATOM 1254 C C . HIS A 1 162 ? 9.193 -4.315 -5.196 1.00 84.00 162 HIS A C 1
ATOM 1256 O O . HIS A 1 162 ? 10.031 -3.512 -4.791 1.00 84.00 162 HIS A O 1
ATOM 1262 N N . GLU A 1 163 ? 9.298 -5.634 -5.018 1.00 77.94 163 GLU A N 1
ATOM 1263 C CA . GLU A 1 163 ? 10.405 -6.275 -4.287 1.00 77.94 163 GLU A CA 1
ATOM 1264 C C . GLU A 1 163 ? 11.771 -5.941 -4.913 1.00 77.94 163 GLU A C 1
ATOM 1266 O O . GLU A 1 163 ? 12.721 -5.600 -4.218 1.00 77.94 163 GLU A O 1
ATOM 1271 N N . ASP A 1 164 ? 11.847 -5.951 -6.245 1.00 78.88 164 ASP A N 1
ATOM 1272 C CA . ASP A 1 164 ? 13.072 -5.633 -6.994 1.00 78.88 164 ASP A CA 1
ATOM 1273 C C . ASP A 1 164 ? 13.367 -4.125 -7.159 1.00 78.88 164 ASP A C 1
ATOM 1275 O O . ASP A 1 164 ? 14.160 -3.739 -8.023 1.00 78.88 164 ASP A O 1
ATOM 1279 N N . ALA A 1 165 ? 12.732 -3.235 -6.388 1.00 80.56 165 ALA A N 1
ATOM 1280 C CA . ALA A 1 165 ? 13.018 -1.803 -6.473 1.00 80.56 165 ALA A CA 1
ATOM 1281 C C . ALA A 1 165 ? 14.409 -1.498 -5.877 1.00 80.56 165 ALA A C 1
ATOM 1283 O O . ALA A 1 165 ? 14.583 -1.644 -4.674 1.00 80.56 165 ALA A O 1
ATOM 1284 N N . PRO A 1 166 ? 15.404 -1.016 -6.651 1.00 78.38 166 PRO A N 1
ATOM 1285 C CA . PRO A 1 166 ? 16.762 -0.816 -6.130 1.00 78.38 166 PRO A CA 1
ATOM 1286 C C . PRO A 1 166 ? 16.875 0.391 -5.189 1.00 78.38 166 PRO A C 1
ATOM 1288 O O . PRO A 1 166 ? 17.738 0.426 -4.313 1.00 78.38 166 PRO A O 1
ATOM 1291 N N . ILE A 1 167 ? 16.027 1.404 -5.391 1.00 80.44 167 ILE A N 1
ATOM 1292 C CA . ILE A 1 167 ? 15.978 2.630 -4.591 1.00 80.44 167 ILE A CA 1
ATOM 1293 C C . ILE A 1 167 ? 14.515 2.936 -4.282 1.00 80.44 167 ILE A C 1
ATOM 1295 O O . ILE A 1 167 ? 13.666 2.946 -5.175 1.00 80.44 167 ILE A O 1
ATOM 1299 N N . SER A 1 168 ? 14.231 3.217 -3.017 1.00 78.88 168 SER A N 1
ATOM 1300 C CA . SER A 1 168 ? 12.913 3.591 -2.516 1.00 78.88 168 SER A CA 1
ATOM 1301 C C . SER A 1 168 ? 13.046 4.620 -1.399 1.00 78.88 168 SER A C 1
ATOM 1303 O O . SER A 1 168 ? 14.154 5.001 -1.026 1.00 78.88 168 SER A O 1
ATOM 1305 N N . TRP A 1 169 ? 11.913 5.133 -0.908 1.00 78.25 169 TRP A N 1
ATOM 1306 C CA . TRP A 1 169 ? 11.881 6.065 0.231 1.00 78.25 169 TRP A CA 1
ATOM 1307 C C . TRP A 1 169 ? 12.847 7.257 0.072 1.00 78.25 169 TRP A C 1
ATOM 1309 O O . TRP A 1 169 ? 13.623 7.612 0.957 1.00 78.25 169 TRP A O 1
ATOM 1319 N N . GLY A 1 170 ? 12.827 7.874 -1.114 1.00 78.94 170 GLY A N 1
ATOM 1320 C CA . GLY A 1 170 ? 13.758 8.937 -1.486 1.00 78.94 170 GLY A CA 1
ATOM 1321 C C . GLY A 1 170 ? 15.037 8.379 -2.105 1.00 78.94 170 GLY A C 1
ATOM 1322 O O . GLY A 1 170 ? 15.038 8.028 -3.279 1.00 78.94 170 GLY A O 1
ATOM 1323 N N . ASN A 1 171 ? 16.125 8.351 -1.335 1.00 76.56 171 ASN A N 1
ATOM 1324 C CA . ASN A 1 171 ? 17.445 7.898 -1.796 1.00 76.56 171 ASN A CA 1
ATOM 1325 C C . ASN A 1 171 ? 17.931 6.656 -1.031 1.00 76.56 171 ASN A C 1
ATOM 1327 O O . ASN A 1 171 ? 19.138 6.416 -0.977 1.00 76.56 171 ASN A O 1
ATOM 1331 N N . SER A 1 172 ? 17.025 5.916 -0.391 1.00 75.19 172 SER A N 1
ATOM 1332 C CA . SER A 1 172 ? 17.388 4.720 0.365 1.00 75.19 172 SER A CA 1
ATOM 1333 C C . SER A 1 172 ? 17.572 3.552 -0.597 1.00 75.19 172 SER A C 1
ATOM 1335 O O . SER A 1 172 ? 16.676 3.230 -1.377 1.00 75.19 172 SER A O 1
ATOM 1337 N N . GLU A 1 173 ? 18.757 2.945 -0.568 1.00 74.88 173 GLU A N 1
ATOM 1338 C CA . GLU A 1 173 ? 19.016 1.692 -1.275 1.00 74.88 173 GLU A CA 1
ATOM 1339 C C . GLU A 1 173 ? 18.214 0.578 -0.604 1.00 74.88 173 GLU A C 1
ATOM 1341 O O . GLU A 1 173 ? 18.250 0.448 0.620 1.00 74.88 173 GLU A O 1
ATOM 1346 N N . HIS A 1 174 ? 17.500 -0.208 -1.404 1.00 70.38 174 HIS A N 1
ATOM 1347 C CA . HIS A 1 174 ? 16.776 -1.374 -0.915 1.00 70.38 174 HIS A CA 1
ATOM 1348 C C . HIS A 1 174 ? 17.588 -2.633 -1.137 1.00 70.38 174 HIS A C 1
ATOM 1350 O O . HIS A 1 174 ? 18.248 -2.828 -2.163 1.00 70.38 174 HIS A O 1
ATOM 1356 N N . SER A 1 175 ? 17.574 -3.488 -0.124 1.00 60.62 175 SER A N 1
ATOM 1357 C CA . SER A 1 175 ? 18.478 -4.624 -0.070 1.00 60.62 175 SER A CA 1
ATOM 1358 C C . SER A 1 175 ? 18.049 -5.752 -1.000 1.00 60.62 175 SER A C 1
ATOM 1360 O O . SER A 1 175 ? 17.227 -6.590 -0.657 1.00 60.62 175 SER A O 1
ATOM 1362 N N . PHE A 1 176 ? 18.728 -5.834 -2.142 1.00 56.06 176 PHE A N 1
ATOM 1363 C CA . PHE A 1 176 ? 18.598 -6.895 -3.148 1.00 56.06 176 PHE A CA 1
ATOM 1364 C C . PHE A 1 176 ? 18.864 -8.326 -2.624 1.00 56.06 176 PHE A C 1
ATOM 1366 O O . PHE A 1 176 ? 18.558 -9.303 -3.300 1.00 56.06 176 PHE A O 1
ATOM 1373 N N . LEU A 1 177 ? 19.481 -8.493 -1.445 1.00 55.00 177 LEU A N 1
ATOM 1374 C CA . LEU A 1 177 ? 19.980 -9.803 -1.005 1.00 55.00 177 LEU A CA 1
ATOM 1375 C C . LEU A 1 177 ? 18.966 -10.639 -0.206 1.00 55.00 177 LEU A C 1
ATOM 1377 O O . LEU A 1 177 ? 19.052 -11.864 -0.270 1.00 55.00 177 LEU A O 1
ATOM 1381 N N . ILE A 1 178 ? 18.052 -10.022 0.561 1.00 58.09 178 ILE A N 1
ATOM 1382 C CA . ILE A 1 178 ? 17.031 -10.720 1.371 1.00 58.09 178 ILE A CA 1
ATOM 1383 C C . ILE A 1 178 ? 15.816 -9.796 1.561 1.00 58.09 178 ILE A C 1
ATOM 1385 O O . ILE A 1 178 ? 15.906 -8.878 2.371 1.00 58.09 178 ILE A O 1
ATOM 1389 N N . SER A 1 179 ? 14.692 -10.108 0.895 1.00 58.50 179 SER A N 1
ATOM 1390 C CA . SER A 1 179 ? 13.379 -9.447 1.028 1.00 58.50 179 SER A CA 1
ATOM 1391 C C . SER A 1 179 ? 13.443 -7.937 0.749 1.00 58.50 179 SER A C 1
ATOM 1393 O O . SER A 1 179 ? 13.746 -7.164 1.644 1.00 58.50 179 SER A O 1
ATOM 1395 N N . GLY A 1 180 ? 13.167 -7.509 -0.486 1.00 59.72 180 GLY A N 1
ATOM 1396 C CA . GLY A 1 180 ? 13.167 -6.089 -0.892 1.00 59.72 180 GLY A CA 1
ATOM 1397 C C . GLY A 1 180 ? 11.807 -5.389 -0.757 1.00 59.72 180 GLY A C 1
ATOM 1398 O O . GLY A 1 180 ? 11.571 -4.350 -1.369 1.00 59.72 180 GLY A O 1
ATOM 1399 N N . GLU A 1 181 ? 10.876 -5.977 -0.003 1.00 72.00 181 GLU A N 1
ATOM 1400 C CA . GLU A 1 181 ? 9.496 -5.502 0.099 1.00 72.00 181 GLU A CA 1
ATOM 1401 C C . GLU A 1 181 ? 9.411 -4.117 0.763 1.00 72.00 181 GLU A C 1
ATOM 1403 O O . GLU A 1 181 ? 9.727 -3.929 1.936 1.00 72.00 181 GLU A O 1
ATOM 1408 N N . ASN A 1 182 ? 8.905 -3.134 0.022 1.00 79.88 182 ASN A N 1
ATOM 1409 C CA . ASN A 1 182 ? 8.586 -1.797 0.512 1.00 79.88 182 ASN A CA 1
ATOM 1410 C C . ASN A 1 182 ? 7.067 -1.661 0.699 1.00 79.88 182 ASN A C 1
ATOM 1412 O O . ASN A 1 182 ? 6.314 -1.344 -0.223 1.00 79.88 182 ASN A O 1
ATOM 1416 N N . MET A 1 183 ? 6.605 -1.876 1.929 1.00 87.81 183 MET A N 1
ATOM 1417 C CA . MET A 1 183 ? 5.192 -1.764 2.281 1.00 87.81 183 MET A CA 1
ATOM 1418 C C . MET A 1 183 ? 4.955 -0.608 3.247 1.00 87.81 183 MET A C 1
ATOM 1420 O O . MET A 1 183 ? 5.669 -0.426 4.235 1.00 87.81 183 MET A O 1
ATOM 1424 N N . TYR A 1 184 ? 3.862 0.115 3.020 1.00 90.81 184 TYR A N 1
ATOM 1425 C CA . TYR A 1 184 ? 3.258 0.936 4.058 1.00 90.81 184 TYR A CA 1
ATOM 1426 C C . TYR A 1 184 ? 1.760 0.701 4.160 1.00 90.81 184 TYR A C 1
ATOM 1428 O O . TYR A 1 184 ? 1.086 0.334 3.196 1.00 90.81 184 TYR A O 1
ATOM 1436 N N . ALA A 1 185 ? 1.243 0.938 5.359 1.00 93.81 185 ALA A N 1
ATOM 1437 C CA . ALA A 1 185 ? -0.178 0.970 5.626 1.00 93.81 185 ALA A CA 1
ATOM 1438 C C . ALA A 1 185 ? -0.557 2.262 6.346 1.00 93.81 185 ALA A C 1
ATOM 1440 O O . ALA A 1 185 ? 0.236 2.857 7.075 1.00 93.81 185 ALA A O 1
ATOM 1441 N N . GLN A 1 186 ? -1.788 2.697 6.149 1.00 92.50 186 GLN A N 1
ATOM 1442 C CA . GLN A 1 186 ? -2.344 3.903 6.730 1.00 92.50 186 GLN A CA 1
ATOM 1443 C C . GLN A 1 186 ? -3.732 3.605 7.276 1.00 92.50 186 GLN A C 1
ATOM 1445 O O . GLN A 1 186 ? -4.568 3.049 6.570 1.00 92.50 186 GLN A O 1
ATOM 1450 N N . ALA A 1 187 ? -3.976 3.987 8.527 1.00 91.81 187 ALA A N 1
ATOM 1451 C CA . ALA A 1 187 ? -5.292 3.950 9.150 1.00 91.81 187 ALA A CA 1
ATOM 1452 C C . ALA A 1 187 ? -5.799 5.384 9.335 1.00 91.81 187 ALA A C 1
ATOM 1454 O O . ALA A 1 187 ? -5.245 6.130 10.150 1.00 91.81 187 ALA A O 1
ATOM 1455 N N . TYR A 1 188 ? -6.831 5.774 8.581 1.00 90.81 188 TYR A N 1
ATOM 1456 C CA . TYR A 1 188 ? -7.422 7.112 8.653 1.00 90.81 188 TYR A CA 1
ATOM 1457 C C . TYR A 1 188 ? -8.650 7.147 9.563 1.00 90.81 188 TYR A C 1
ATOM 1459 O O . TYR A 1 188 ? -9.526 6.280 9.503 1.00 90.81 188 TYR A O 1
ATOM 1467 N N . ILE A 1 189 ? -8.711 8.186 10.399 1.00 85.94 189 ILE A N 1
ATOM 1468 C CA . ILE A 1 189 ? -9.716 8.339 11.451 1.00 85.94 189 ILE A CA 1
ATOM 1469 C C . ILE A 1 189 ? -10.426 9.681 11.263 1.00 85.94 189 ILE A C 1
ATOM 1471 O O . ILE A 1 189 ? -9.896 10.726 11.665 1.00 85.94 189 ILE A O 1
ATOM 1475 N N . PRO A 1 190 ? -11.639 9.680 10.684 1.00 84.19 190 PRO A N 1
ATOM 1476 C CA . PRO A 1 190 ? -12.330 10.898 10.280 1.00 84.19 190 PRO A CA 1
ATOM 1477 C C . PRO A 1 190 ? -12.756 11.767 11.467 1.00 84.19 190 PRO A C 1
ATOM 1479 O O . PRO A 1 190 ? -12.908 12.974 11.313 1.00 84.19 190 PRO A O 1
ATOM 1482 N N . GLN A 1 191 ? -12.957 11.195 12.660 1.00 82.56 191 GLN A N 1
ATOM 1483 C CA . GLN A 1 191 ? -13.367 11.960 13.846 1.00 82.56 191 GLN A CA 1
ATOM 1484 C C . GLN A 1 191 ? -12.261 12.893 14.350 1.00 82.56 191 GLN A C 1
ATOM 1486 O O . GLN A 1 191 ? -12.564 13.895 14.993 1.00 82.56 191 GLN A O 1
ATOM 1491 N N . GLN A 1 192 ? -10.995 12.567 14.075 1.00 81.19 192 GLN A N 1
ATOM 1492 C CA . GLN A 1 192 ? -9.846 13.376 14.486 1.00 81.19 192 GLN A CA 1
ATOM 1493 C C . GLN A 1 192 ? -9.108 14.018 13.313 1.00 81.19 192 GLN A C 1
ATOM 1495 O O . GLN A 1 192 ? -8.221 14.827 13.563 1.00 81.19 192 GLN A O 1
ATOM 1500 N N . ASP A 1 193 ? -9.463 13.663 12.076 1.00 84.88 193 ASP A N 1
ATOM 1501 C CA . ASP A 1 193 ? -8.752 14.057 10.859 1.00 84.88 193 ASP A CA 1
ATOM 1502 C C . ASP A 1 193 ? -7.253 13.713 10.932 1.00 84.88 193 ASP A C 1
ATOM 1504 O O . ASP A 1 193 ? -6.366 14.539 10.724 1.00 84.88 193 ASP A O 1
ATOM 1508 N N . ARG A 1 194 ? -6.958 12.470 11.338 1.00 85.00 194 ARG A N 1
ATOM 1509 C CA . ARG A 1 194 ? -5.585 11.977 11.529 1.00 85.00 194 ARG A CA 1
ATOM 1510 C C . ARG A 1 194 ? -5.393 10.613 10.892 1.00 85.00 194 ARG A C 1
ATOM 1512 O O . ARG A 1 194 ? -6.308 9.794 10.856 1.00 85.00 194 ARG A O 1
ATOM 1519 N N . CYS A 1 195 ? -4.158 10.374 10.463 1.00 86.81 195 CYS A N 1
ATOM 1520 C CA . CYS A 1 195 ? -3.694 9.095 9.955 1.00 86.81 195 CYS A CA 1
ATOM 1521 C C . CYS A 1 195 ? -2.609 8.516 10.870 1.00 86.81 195 CYS A C 1
ATOM 1523 O O . CYS A 1 195 ? -1.716 9.238 11.328 1.00 86.81 195 CYS A O 1
ATOM 1525 N N . VAL A 1 196 ? -2.673 7.208 11.110 1.00 88.69 196 VAL A N 1
ATOM 1526 C CA . VAL A 1 196 ? -1.563 6.429 11.667 1.00 88.69 196 VAL A CA 1
ATOM 1527 C C . VAL A 1 196 ? -0.889 5.698 10.516 1.00 88.69 196 VAL A C 1
ATOM 1529 O O . VAL A 1 196 ? -1.535 4.912 9.830 1.00 88.69 196 VAL A O 1
ATOM 1532 N N . THR A 1 197 ? 0.391 5.990 10.294 1.00 89.94 197 THR A N 1
ATOM 1533 C CA . THR A 1 197 ? 1.196 5.372 9.236 1.00 89.94 197 THR A CA 1
ATOM 1534 C C . THR A 1 197 ? 2.070 4.277 9.826 1.00 89.94 197 THR A C 1
ATOM 1536 O O . THR A 1 197 ? 2.806 4.516 10.784 1.00 89.94 197 THR A O 1
ATOM 1539 N N . PHE A 1 198 ? 2.003 3.107 9.210 1.00 90.06 198 PHE A N 1
ATOM 1540 C CA . PHE A 1 198 ? 2.865 1.962 9.439 1.00 90.06 198 PHE A CA 1
ATOM 1541 C C . PHE A 1 198 ? 3.778 1.821 8.232 1.00 90.06 198 PHE A C 1
ATOM 1543 O O . PHE A 1 198 ? 3.309 1.877 7.097 1.00 90.06 198 PHE A O 1
ATOM 1550 N N . GLN A 1 199 ? 5.065 1.632 8.470 1.00 87.19 199 GLN A N 1
ATOM 1551 C CA . GLN A 1 199 ? 6.036 1.361 7.422 1.00 87.19 199 GLN A CA 1
ATOM 1552 C C . GLN A 1 199 ? 6.776 0.089 7.812 1.00 87.19 199 GLN A C 1
ATOM 1554 O O . GLN A 1 199 ? 7.326 0.003 8.912 1.00 87.19 199 GLN A O 1
ATOM 1559 N N . ALA A 1 200 ? 6.735 -0.901 6.926 1.00 79.69 200 ALA A N 1
ATOM 1560 C CA . ALA A 1 200 ? 7.552 -2.090 7.047 1.00 79.69 200 ALA A CA 1
ATOM 1561 C C . ALA A 1 200 ? 8.876 -1.806 6.337 1.00 79.69 200 ALA A C 1
ATOM 1563 O O . ALA A 1 200 ? 8.893 -1.478 5.151 1.00 79.69 200 ALA A O 1
ATOM 1564 N N . CYS A 1 201 ? 9.968 -1.892 7.090 1.00 73.62 201 CYS A N 1
ATOM 1565 C CA . CYS A 1 201 ? 11.321 -1.799 6.565 1.00 73.62 201 CYS A CA 1
ATOM 1566 C C . CYS A 1 201 ? 12.003 -3.141 6.783 1.00 73.62 201 CYS A C 1
ATOM 1568 O O . CYS A 1 201 ? 11.901 -3.730 7.866 1.00 73.62 201 CYS A O 1
ATOM 1570 N N . CYS A 1 202 ? 12.725 -3.607 5.775 1.00 69.62 202 CYS A N 1
ATOM 1571 C CA . CYS A 1 202 ? 13.559 -4.784 5.920 1.00 69.62 202 CYS A CA 1
ATOM 1572 C C . CYS A 1 202 ? 14.767 -4.465 6.824 1.00 69.62 202 CYS A C 1
ATOM 1574 O O . CYS A 1 202 ? 15.081 -3.292 7.041 1.00 69.62 202 CYS A O 1
ATOM 1576 N N . PRO A 1 203 ? 15.468 -5.476 7.378 1.00 69.38 203 PRO A N 1
ATOM 1577 C CA . PRO A 1 203 ? 16.523 -5.273 8.385 1.00 69.38 203 PRO A CA 1
ATOM 1578 C C . PRO A 1 203 ? 17.667 -4.332 7.978 1.00 69.38 203 PRO A C 1
ATOM 1580 O O . PRO A 1 203 ? 18.437 -3.891 8.829 1.00 69.38 203 PRO A O 1
ATOM 1583 N N . TRP A 1 204 ? 17.796 -4.068 6.681 1.00 70.38 204 TRP A N 1
ATOM 1584 C CA . TRP A 1 204 ? 18.866 -3.293 6.064 1.00 70.38 204 TRP A CA 1
ATOM 1585 C C . TRP A 1 204 ? 18.383 -1.965 5.468 1.00 70.38 204 TRP A C 1
ATOM 1587 O O . TRP A 1 204 ? 19.208 -1.176 5.011 1.00 70.38 204 TRP A O 1
ATOM 1597 N N . ASP A 1 205 ? 17.075 -1.709 5.499 1.00 69.81 205 ASP A N 1
ATOM 1598 C CA . ASP A 1 205 ? 16.484 -0.472 5.003 1.00 69.81 205 ASP A CA 1
ATOM 1599 C C . ASP A 1 205 ? 16.386 0.556 6.138 1.00 69.81 205 ASP A C 1
ATOM 1601 O O . ASP A 1 205 ? 16.248 0.221 7.320 1.00 69.81 205 ASP A O 1
ATOM 1605 N N . THR A 1 206 ? 16.443 1.840 5.790 1.00 66.62 206 THR A N 1
ATOM 1606 C CA . THR A 1 206 ? 16.303 2.941 6.749 1.00 66.62 206 THR A CA 1
ATOM 1607 C C . THR A 1 206 ? 14.935 3.603 6.637 1.00 66.62 206 THR A C 1
ATOM 1609 O O . THR A 1 206 ? 14.399 3.793 5.547 1.00 66.62 206 THR A O 1
ATOM 1612 N N . PHE A 1 207 ? 14.381 4.004 7.784 1.00 63.81 207 PHE A N 1
ATOM 1613 C CA . PHE A 1 207 ? 13.235 4.911 7.815 1.00 63.81 207 PHE A CA 1
ATOM 1614 C C . PHE A 1 207 ? 13.656 6.278 7.256 1.00 63.81 207 PHE A C 1
ATOM 1616 O O . PHE A 1 207 ? 14.642 6.856 7.724 1.00 63.81 207 PHE A O 1
ATOM 1623 N N . SER A 1 208 ? 12.915 6.771 6.262 1.00 56.19 208 SER A N 1
ATOM 1624 C CA . SER A 1 208 ? 13.070 8.104 5.660 1.00 56.19 208 SER A CA 1
ATOM 1625 C C . SER A 1 208 ? 12.190 9.145 6.337 1.00 56.19 208 SER A C 1
ATOM 1627 O O . SER A 1 208 ? 10.995 8.823 6.534 1.00 56.19 208 SER A O 1
#

Secondary structure (DSSP, 8-state):
--TTSHHHHHHHHHHHHTS-S--------B-TTT--B-----TT----PPEEEEEEEEEEEEEP--HHHHHS-TTSHHHHHHHHHHHHHHHHHHTT-GGGGT----TTT----PPSSEEEEEEEEEEEES---HHHHHHHHHHHHHHHHHH---EEEEEE--TT-SEETTTEEP-TTS----EEEEEEETTTTEEEEEEE--TT----

Foldseek 3Di:
DDCPDPVNVVVVCCCVPPVVDDDDDDDWDADPVPRDTDDDDDVPDDDDDKDKDKDKDAFFWAADPDPCLVPDDCPDPVNVVVVVLNVVLVVCVQVPPPQRNVPPPDCVVPVDDRDPPTDTGMDMHMDIDDDDDPVNVVVVVVVVLVVCLVVVDKDKDKDKDDQPDQADPPRKGADPPPGRIWMKMWIAGNVVRDIDIDTDHDPRTDDD

pLDDT: mean 85.59, std 9.21, range [55.0, 95.5]

Radius of gyration: 21.74 Å; chains: 1; bounding box: 52×44×56 Å

Sequence (208 aa):
MDPTKKYFQRIKSRFDDVLDEPVEFDIGYYDKNTGSSLVFDIPGARTQQTALAVRKIPGALVPCISEKFLKANKQSEDWVEQAQELFEWIGLASNGSQAIIGNVSDPAVCAYSVPEPSIPADLEITTINGLLSPESILSAVEELIIEAQTSKKNFFVCVWGHEDAPISWGNSEHSFLISGENMYAQAYIPQQDRCVTFQACCPWDTFS

InterPro domains:
  IPR013893 Ribonuclease P protein subunit Rpp40 [PF08584] (1-185)
  IPR013893 Ribonuclease P protein subunit Rpp40 [PTHR15396] (1-205)

Organism: Coemansia reversa (strain ATCC 12441 / NRRL 1564) (NCBI:txid763665)